Protein AF-A0AAW1MC61-F1 (afdb_monomer_lite)

Structure (mmCIF, N/CA/C/O backbone):
data_AF-A0AAW1MC61-F1
#
_entry.id   AF-A0AAW1MC61-F1
#
loop_
_atom_site.group_PDB
_atom_site.id
_atom_site.type_symbol
_atom_site.label_atom_id
_atom_site.label_alt_id
_atom_site.label_comp_id
_atom_site.label_asym_id
_atom_site.label_entity_id
_atom_site.label_seq_id
_atom_site.pdbx_PDB_ins_code
_atom_site.Cartn_x
_atom_site.Cartn_y
_atom_site.Cartn_z
_atom_site.occupancy
_atom_site.B_iso_or_equiv
_atom_site.auth_seq_id
_atom_site.auth_comp_id
_atom_site.auth_asym_id
_atom_site.auth_atom_id
_atom_site.pdbx_PDB_model_num
ATOM 1 N N . MET A 1 1 ? -1.246 9.240 12.916 1.00 82.75 1 MET A N 1
ATOM 2 C CA . MET A 1 1 ? -1.167 9.215 11.442 1.00 82.75 1 MET A CA 1
ATOM 3 C C . MET A 1 1 ? -1.703 7.873 10.980 1.00 82.75 1 MET A C 1
ATOM 5 O O . MET A 1 1 ? -1.474 6.904 11.699 1.00 82.75 1 MET A O 1
ATOM 9 N N . PRO A 1 2 ? -2.458 7.798 9.875 1.00 94.00 2 PRO A N 1
ATOM 10 C CA . PRO A 1 2 ? -2.982 6.528 9.386 1.00 94.00 2 PRO A CA 1
ATOM 11 C C . PRO A 1 2 ? -1.850 5.681 8.797 1.00 94.00 2 PRO A C 1
ATOM 13 O O . PRO A 1 2 ? -1.044 6.188 8.014 1.00 94.00 2 PRO A O 1
ATOM 16 N N . LEU A 1 3 ? -1.812 4.400 9.165 1.00 97.31 3 LEU A N 1
ATOM 17 C CA . LEU A 1 3 ? -0.902 3.413 8.588 1.00 97.31 3 LEU A CA 1
ATOM 18 C C . LEU A 1 3 ? -1.518 2.823 7.313 1.00 97.31 3 LEU A C 1
ATOM 20 O O . LEU A 1 3 ? -2.634 2.293 7.337 1.00 97.31 3 LEU A O 1
ATOM 24 N N . VAL A 1 4 ? -0.773 2.885 6.212 1.00 98.44 4 VAL A N 1
ATOM 25 C CA . VAL A 1 4 ? -1.119 2.281 4.922 1.00 98.44 4 VAL A CA 1
ATOM 26 C C . VAL A 1 4 ? -0.127 1.166 4.617 1.00 98.44 4 VAL A C 1
ATOM 28 O O . VAL A 1 4 ? 1.080 1.389 4.572 1.00 98.44 4 VAL A O 1
ATOM 31 N N . VAL A 1 5 ? -0.632 -0.036 4.354 1.00 98.62 5 VAL A N 1
ATOM 32 C CA . VAL A 1 5 ? 0.198 -1.202 4.029 1.00 98.62 5 VAL A CA 1
ATOM 33 C C . VAL A 1 5 ? 0.057 -1.525 2.544 1.00 98.62 5 VAL A C 1
ATOM 35 O O . VAL A 1 5 ? -1.027 -1.851 2.059 1.00 98.62 5 VAL A O 1
ATOM 38 N N . LEU A 1 6 ? 1.163 -1.461 1.807 1.00 98.62 6 LEU A N 1
ATOM 39 C CA . LEU A 1 6 ? 1.248 -1.795 0.388 1.00 98.62 6 LEU A CA 1
ATOM 40 C C . LEU A 1 6 ? 1.788 -3.215 0.229 1.00 98.62 6 LEU A C 1
ATOM 42 O O . LEU A 1 6 ? 2.980 -3.463 0.398 1.00 98.62 6 LEU A O 1
ATOM 46 N N . SER A 1 7 ? 0.915 -4.156 -0.124 1.00 98.62 7 SER A N 1
ATOM 47 C CA . SER A 1 7 ? 1.314 -5.529 -0.445 1.00 98.62 7 SER A CA 1
ATOM 48 C C . SER A 1 7 ? 1.544 -5.660 -1.951 1.00 98.62 7 SER A C 1
ATOM 50 O O . SER A 1 7 ? 0.598 -5.531 -2.725 1.00 98.62 7 SER A O 1
ATOM 52 N N . TYR A 1 8 ? 2.777 -5.916 -2.389 1.00 98.69 8 TYR A N 1
ATOM 53 C CA . TYR A 1 8 ? 3.129 -5.893 -3.814 1.00 98.69 8 TYR A CA 1
ATOM 54 C C . TYR A 1 8 ? 3.729 -7.211 -4.306 1.00 98.69 8 TYR A C 1
ATOM 56 O O . TYR A 1 8 ? 4.600 -7.814 -3.682 1.00 98.69 8 TYR A O 1
ATOM 64 N N . GLY A 1 9 ? 3.244 -7.649 -5.457 1.00 98.50 9 GLY A N 1
ATOM 65 C CA . GLY A 1 9 ? 3.649 -8.854 -6.154 1.00 98.50 9 GLY A CA 1
ATOM 66 C C . GLY A 1 9 ? 4.959 -8.728 -6.920 1.00 98.50 9 GLY A C 1
ATOM 67 O O . GLY A 1 9 ? 5.332 -7.621 -7.328 1.00 98.50 9 GLY A O 1
ATOM 68 N N . PRO A 1 10 ? 5.635 -9.851 -7.229 1.00 98.38 10 PRO A N 1
ATOM 69 C CA . PRO A 1 10 ? 6.648 -9.835 -8.268 1.00 98.38 10 PRO A CA 1
ATOM 70 C C . PRO A 1 10 ? 5.972 -9.511 -9.605 1.00 98.38 10 PRO A C 1
ATOM 72 O O . PRO A 1 10 ? 4.829 -9.905 -9.845 1.00 98.38 10 PRO A O 1
ATOM 75 N N . TYR A 1 11 ? 6.669 -8.809 -10.493 1.00 98.06 11 TYR A N 1
ATOM 76 C CA . TYR A 1 11 ? 6.163 -8.553 -11.840 1.00 98.06 11 TYR A CA 1
ATOM 77 C C . TYR A 1 11 ? 7.233 -8.782 -12.892 1.00 98.06 11 TY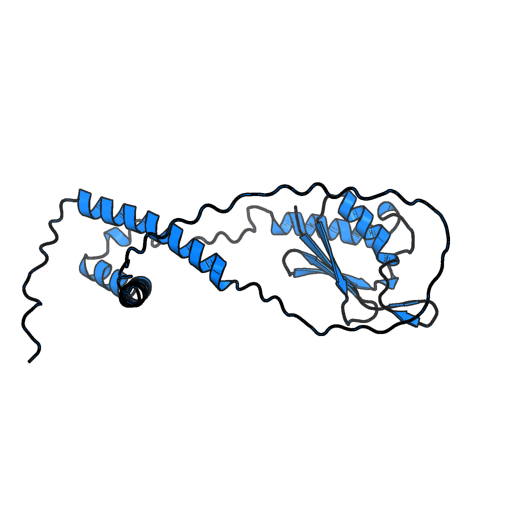R A C 1
ATOM 79 O O . TYR A 1 11 ? 8.438 -8.719 -12.622 1.00 98.06 11 TYR A O 1
ATOM 87 N N . GLU A 1 12 ? 6.775 -9.083 -14.102 1.00 96.31 12 GLU A N 1
ATOM 88 C CA . GLU A 1 12 ? 7.656 -9.288 -15.239 1.00 96.31 12 GLU A CA 1
ATOM 89 C C . GLU A 1 12 ? 8.116 -7.944 -15.809 1.00 96.31 12 GLU A C 1
ATOM 91 O O . GLU A 1 12 ? 7.313 -7.087 -16.182 1.00 96.31 12 GLU A O 1
ATOM 96 N N . ALA A 1 13 ? 9.431 -7.763 -15.894 1.00 93.81 13 ALA A N 1
ATOM 97 C CA . ALA A 1 13 ? 10.029 -6.648 -16.612 1.00 93.81 13 ALA A CA 1
ATOM 98 C C . ALA A 1 13 ? 11.315 -7.101 -17.299 1.00 93.81 13 ALA A C 1
ATOM 100 O O . ALA A 1 13 ? 12.234 -7.597 -16.640 1.00 93.81 13 ALA A O 1
ATOM 101 N N . HIS A 1 14 ? 11.383 -6.888 -18.616 1.00 93.56 14 HIS A N 1
ATOM 102 C CA . HIS A 1 14 ? 12.480 -7.350 -19.474 1.00 93.56 14 HIS A CA 1
ATOM 103 C C . HIS A 1 14 ? 12.694 -8.876 -19.399 1.00 93.56 14 HIS A C 1
ATOM 105 O O . HIS A 1 14 ? 13.821 -9.334 -19.242 1.00 93.56 14 HIS A O 1
ATOM 111 N N . GLY A 1 15 ? 11.608 -9.660 -19.436 1.00 95.56 15 GLY A N 1
ATOM 112 C CA . GLY A 1 15 ? 11.664 -11.130 -19.435 1.00 95.56 15 GLY A CA 1
ATOM 113 C C . GLY A 1 15 ? 12.061 -11.774 -18.101 1.00 95.56 15 GLY A C 1
ATOM 114 O O . GLY A 1 15 ? 12.299 -12.975 -18.047 1.00 95.56 15 GLY A O 1
ATOM 115 N N . ALA A 1 16 ? 12.156 -10.997 -17.016 1.00 96.81 16 ALA A N 1
ATOM 116 C CA . ALA A 1 16 ? 12.472 -11.507 -15.685 1.00 96.81 16 ALA A CA 1
ATOM 117 C C . ALA A 1 16 ? 11.393 -11.115 -14.671 1.00 96.81 16 ALA A C 1
ATOM 119 O O . ALA A 1 16 ? 11.108 -9.927 -14.484 1.00 96.81 16 ALA A O 1
ATOM 120 N N . VAL A 1 17 ? 10.855 -12.113 -13.968 1.00 98.06 17 VAL A N 1
ATOM 121 C CA . VAL A 1 17 ? 9.900 -11.948 -12.864 1.00 98.06 17 VAL A CA 1
ATOM 122 C C . VAL A 1 17 ? 10.673 -11.753 -11.562 1.00 98.06 17 VAL A C 1
ATOM 124 O O . VAL A 1 17 ? 11.353 -12.667 -11.097 1.00 98.06 17 VAL A O 1
ATOM 127 N N . LYS A 1 18 ? 10.620 -10.547 -10.985 1.00 98.19 18 LYS A N 1
ATOM 128 C CA . LYS A 1 18 ? 11.306 -10.210 -9.723 1.00 98.19 18 LYS A CA 1
ATOM 129 C C . LYS A 1 18 ? 10.471 -9.238 -8.890 1.00 98.19 18 LYS A C 1
ATOM 131 O O . LYS A 1 18 ? 9.686 -8.470 -9.443 1.00 98.19 18 LYS A O 1
ATOM 136 N N . TYR A 1 19 ? 10.692 -9.229 -7.577 1.00 98.25 19 TYR A N 1
ATOM 137 C CA . TYR A 1 19 ? 10.205 -8.160 -6.704 1.00 98.25 19 TYR A CA 1
ATOM 138 C C . TYR A 1 19 ? 10.955 -6.869 -7.015 1.00 98.25 19 TYR A C 1
ATOM 140 O O . TYR A 1 19 ? 12.186 -6.829 -7.003 1.00 98.25 19 TYR A O 1
ATOM 148 N N . ARG A 1 20 ? 10.201 -5.828 -7.352 1.00 97.50 20 ARG A N 1
ATOM 149 C CA . ARG A 1 20 ? 10.722 -4.539 -7.798 1.00 97.50 20 ARG A CA 1
ATOM 150 C C . ARG A 1 20 ? 9.850 -3.437 -7.211 1.00 97.50 20 ARG A C 1
ATOM 152 O O . ARG A 1 20 ? 8.637 -3.455 -7.379 1.00 97.50 20 ARG A O 1
ATOM 159 N N . THR A 1 21 ? 10.462 -2.477 -6.531 1.00 97.44 21 THR A N 1
ATOM 160 C CA . THR A 1 21 ? 9.767 -1.337 -5.903 1.00 97.44 21 THR A CA 1
ATOM 161 C C . THR A 1 21 ? 9.785 -0.087 -6.779 1.00 97.44 21 THR A C 1
ATOM 163 O O . THR A 1 21 ? 9.145 0.911 -6.465 1.00 97.44 21 THR A O 1
ATOM 166 N N . GLN A 1 22 ? 10.467 -0.151 -7.924 1.00 97.00 22 GLN A N 1
ATOM 167 C CA . GLN A 1 22 ? 10.669 0.958 -8.848 1.00 97.00 22 GLN A CA 1
ATOM 168 C C . GLN A 1 22 ? 9.378 1.686 -9.253 1.00 97.00 22 GLN A C 1
ATOM 170 O O . GLN A 1 22 ? 9.337 2.914 -9.267 1.00 97.00 22 GLN A O 1
ATOM 175 N N . ARG A 1 23 ? 8.324 0.931 -9.587 1.00 97.25 23 ARG A N 1
ATOM 176 C CA . ARG A 1 23 ? 7.019 1.488 -9.983 1.00 97.25 23 ARG A CA 1
ATOM 177 C C . ARG A 1 23 ? 6.231 2.069 -8.808 1.00 97.25 23 ARG A C 1
ATOM 179 O O . ARG A 1 23 ? 5.331 2.866 -9.023 1.00 97.25 23 ARG A O 1
ATOM 186 N N . LEU A 1 24 ? 6.577 1.704 -7.574 1.00 97.88 24 LEU A N 1
ATOM 187 C CA . LEU A 1 24 ? 5.912 2.214 -6.376 1.00 97.88 24 LEU A CA 1
ATOM 188 C C . LEU A 1 24 ? 6.455 3.583 -5.949 1.00 97.88 24 LEU A C 1
ATOM 190 O O . LEU A 1 24 ? 5.791 4.266 -5.183 1.00 97.88 24 LEU A O 1
ATOM 194 N N . HIS A 1 25 ? 7.625 4.020 -6.435 1.00 97.81 25 HIS A N 1
ATOM 195 C CA . HIS A 1 25 ? 8.245 5.272 -5.981 1.00 97.81 25 HIS A CA 1
ATOM 196 C C . HIS A 1 25 ? 7.359 6.510 -6.153 1.00 97.81 25 HIS A C 1
ATOM 198 O O . HIS A 1 25 ? 7.334 7.341 -5.247 1.00 97.81 25 HIS A O 1
ATOM 204 N N . GLY A 1 26 ? 6.635 6.624 -7.273 1.00 97.31 26 GLY A N 1
ATOM 205 C CA . GLY A 1 26 ? 5.696 7.727 -7.495 1.00 97.31 26 GLY A CA 1
ATOM 206 C C . GLY A 1 26 ? 4.619 7.754 -6.411 1.00 97.31 26 GLY A C 1
ATOM 207 O O . GLY A 1 26 ? 4.475 8.748 -5.703 1.00 97.31 26 GLY A O 1
ATOM 208 N N . LEU A 1 27 ? 3.955 6.614 -6.197 1.00 98.19 27 LEU A N 1
ATOM 209 C CA . LEU A 1 27 ? 2.941 6.448 -5.156 1.00 98.19 27 LEU A CA 1
ATOM 210 C C . LEU A 1 27 ? 3.488 6.730 -3.748 1.00 98.19 27 LEU A C 1
ATOM 212 O O . LEU A 1 27 ? 2.862 7.466 -2.993 1.00 98.19 27 LEU A O 1
ATOM 216 N N . LEU A 1 28 ? 4.662 6.192 -3.401 1.00 98.25 28 LEU A N 1
ATOM 217 C CA . LEU A 1 28 ? 5.284 6.395 -2.088 1.00 98.25 28 LEU A CA 1
ATOM 218 C C . LEU A 1 28 ? 5.539 7.875 -1.803 1.00 98.25 28 LEU A C 1
ATOM 220 O O . LEU A 1 28 ? 5.218 8.341 -0.716 1.00 98.25 28 LEU A O 1
ATOM 224 N N . ARG A 1 29 ? 6.049 8.629 -2.785 1.00 97.81 29 ARG A N 1
ATOM 225 C CA . ARG A 1 29 ? 6.233 10.082 -2.650 1.00 97.81 29 ARG A CA 1
ATOM 226 C C . ARG A 1 29 ? 4.913 10.797 -2.382 1.00 97.81 29 ARG A C 1
ATOM 228 O O . ARG A 1 29 ? 4.864 11.621 -1.475 1.00 97.81 29 ARG A O 1
ATOM 235 N N . GLY A 1 30 ? 3.858 10.453 -3.124 1.00 97.62 30 GLY A N 1
ATOM 236 C CA . GLY A 1 30 ? 2.525 11.030 -2.928 1.00 97.62 30 GLY A CA 1
ATOM 237 C C . GLY A 1 30 ? 1.965 10.753 -1.531 1.00 97.62 30 GLY A C 1
ATOM 238 O O . GLY A 1 30 ? 1.473 11.664 -0.869 1.00 97.62 30 GLY A O 1
ATOM 239 N N . LEU A 1 31 ? 2.119 9.523 -1.034 1.00 97.88 31 LEU A N 1
ATOM 240 C CA . LEU A 1 31 ? 1.687 9.149 0.316 1.00 97.88 31 LEU A CA 1
ATOM 241 C C . LEU A 1 31 ? 2.495 9.863 1.406 1.00 97.88 31 LEU A C 1
ATOM 243 O O . LEU A 1 31 ? 1.913 10.380 2.357 1.00 97.88 31 LEU A O 1
ATOM 247 N N . THR A 1 32 ? 3.818 9.959 1.251 1.00 97.44 32 THR A N 1
ATOM 248 C CA . THR A 1 32 ? 4.676 10.696 2.189 1.00 97.44 32 THR A CA 1
ATOM 249 C C . THR A 1 32 ? 4.355 12.192 2.200 1.00 97.44 32 THR A C 1
ATOM 251 O O . THR A 1 32 ? 4.307 12.796 3.268 1.00 97.44 32 THR A O 1
ATOM 254 N N . GLN A 1 33 ? 4.085 12.800 1.040 1.00 97.69 33 GLN A N 1
ATOM 255 C CA . GLN A 1 33 ? 3.696 14.213 0.944 1.00 97.69 33 GLN A CA 1
ATOM 256 C C . GLN A 1 33 ? 2.364 14.495 1.652 1.00 97.69 33 GLN A C 1
ATOM 258 O O . GLN A 1 33 ? 2.191 15.555 2.251 1.00 97.69 33 GLN A O 1
ATOM 263 N N . LYS A 1 34 ? 1.447 13.525 1.628 1.00 97.00 34 LYS A N 1
ATOM 264 C CA . LYS A 1 34 ? 0.178 13.544 2.366 1.00 97.00 34 LYS A CA 1
ATOM 265 C C . LYS A 1 34 ? 0.311 13.110 3.832 1.00 97.00 34 LYS A C 1
ATOM 267 O O . LYS A 1 34 ? -0.688 13.060 4.535 1.00 97.00 34 LYS A O 1
ATOM 272 N N . GLN A 1 35 ? 1.534 12.862 4.304 1.00 97.06 35 GLN A N 1
ATOM 273 C CA . GLN A 1 35 ? 1.856 12.511 5.689 1.00 97.06 35 GLN A CA 1
ATOM 274 C C . GLN A 1 35 ? 1.285 11.161 6.170 1.00 97.06 35 GLN A C 1
ATOM 276 O O . GLN A 1 35 ? 1.074 10.964 7.368 1.00 97.06 35 GLN A O 1
ATOM 281 N N . TYR A 1 36 ? 1.061 10.216 5.253 1.00 97.81 36 TYR A N 1
ATOM 282 C CA . TYR A 1 36 ? 0.739 8.836 5.615 1.00 97.81 36 TYR A CA 1
ATOM 283 C C . TYR A 1 36 ? 2.000 8.068 6.014 1.00 97.81 36 TYR A C 1
ATOM 285 O O . TYR A 1 36 ? 3.065 8.231 5.410 1.00 97.81 36 TYR A O 1
ATOM 293 N N . GLU A 1 37 ? 1.862 7.182 6.997 1.00 97.81 37 GLU A N 1
ATOM 294 C CA . GLU A 1 37 ? 2.890 6.196 7.317 1.00 97.81 37 GLU A CA 1
ATOM 295 C C . GLU A 1 37 ? 2.694 4.984 6.403 1.00 97.81 37 GLU A C 1
ATOM 297 O O . GLU A 1 37 ? 1.585 4.460 6.299 1.00 97.81 37 GLU A O 1
ATOM 302 N N . VAL A 1 38 ? 3.746 4.568 5.692 1.00 98.38 38 VAL A N 1
ATOM 303 C CA . VAL A 1 38 ? 3.638 3.532 4.658 1.00 98.38 38 VAL A CA 1
ATOM 304 C C . VAL A 1 38 ? 4.554 2.360 4.959 1.00 98.38 38 VAL A C 1
ATOM 306 O O . VAL A 1 38 ? 5.773 2.513 5.026 1.00 98.38 38 VAL A O 1
ATOM 309 N N . GLU A 1 39 ? 3.965 1.174 5.042 1.00 98.25 39 GLU A N 1
ATOM 310 C CA . GLU A 1 39 ? 4.676 -0.096 5.132 1.00 98.25 39 GLU A CA 1
ATOM 311 C C . GLU A 1 39 ? 4.577 -0.844 3.799 1.00 98.25 39 GLU A C 1
ATOM 313 O O . GLU A 1 39 ? 3.519 -0.893 3.172 1.00 98.25 39 GLU A O 1
ATOM 318 N N . ILE A 1 40 ? 5.679 -1.435 3.340 1.00 98.50 40 ILE A N 1
ATOM 319 C CA . ILE A 1 40 ? 5.735 -2.150 2.062 1.00 98.50 40 ILE A CA 1
ATOM 320 C C . ILE A 1 40 ? 6.049 -3.618 2.332 1.00 98.50 40 ILE A C 1
ATOM 322 O O . ILE A 1 40 ? 7.116 -3.944 2.849 1.00 98.50 40 ILE A O 1
ATOM 326 N N . ILE A 1 41 ? 5.153 -4.507 1.909 1.00 98.44 41 ILE A N 1
ATOM 327 C CA . ILE A 1 41 ? 5.251 -5.947 2.154 1.00 98.44 41 ILE A CA 1
ATOM 328 C C . ILE A 1 41 ? 5.268 -6.699 0.813 1.00 98.44 41 ILE A C 1
ATOM 330 O O . ILE A 1 41 ? 4.381 -6.495 -0.019 1.00 98.44 41 ILE A O 1
ATOM 334 N N . PRO A 1 42 ? 6.251 -7.576 0.549 1.00 98.50 42 PRO A N 1
ATOM 335 C CA . PRO A 1 42 ? 6.229 -8.422 -0.640 1.00 98.50 42 PRO A CA 1
ATOM 336 C C . PRO A 1 42 ? 5.106 -9.470 -0.547 1.00 98.50 42 PRO A C 1
ATOM 338 O O . PRO A 1 42 ? 4.902 -10.098 0.489 1.00 98.50 42 PRO A O 1
ATOM 341 N N . SER A 1 43 ? 4.392 -9.682 -1.649 1.00 98.19 43 SER A N 1
ATOM 342 C CA . SER A 1 43 ? 3.275 -10.620 -1.784 1.00 98.19 43 SER A CA 1
ATOM 343 C C . SER A 1 43 ? 3.567 -11.668 -2.854 1.00 98.19 43 SER A C 1
ATOM 345 O O . SER A 1 43 ? 4.161 -11.368 -3.881 1.00 98.19 43 SER A O 1
ATOM 347 N N . ILE A 1 44 ? 3.094 -12.898 -2.666 1.00 98.12 44 ILE A N 1
ATOM 348 C CA . ILE A 1 44 ? 3.297 -13.996 -3.628 1.00 98.12 44 ILE A CA 1
ATOM 349 C C . ILE A 1 44 ? 2.501 -13.830 -4.936 1.00 98.12 44 ILE A C 1
ATOM 351 O O . ILE A 1 44 ? 2.729 -14.559 -5.900 1.00 98.12 44 ILE A O 1
ATOM 355 N N . HIS A 1 45 ? 1.542 -12.903 -4.984 1.00 98.25 45 HIS A N 1
ATOM 356 C CA . HIS A 1 45 ? 0.624 -12.756 -6.112 1.00 98.25 45 HIS A CA 1
ATOM 357 C C . HIS A 1 45 ? 1.261 -11.995 -7.280 1.00 98.25 45 HIS A C 1
ATOM 359 O O . HIS A 1 45 ? 1.555 -10.812 -7.165 1.00 98.25 45 HIS A O 1
ATOM 365 N N . LEU A 1 46 ? 1.429 -12.653 -8.428 1.00 98.19 46 LEU A N 1
ATOM 366 C CA . LEU A 1 46 ? 2.056 -12.065 -9.615 1.00 98.19 46 LEU A CA 1
ATOM 367 C C . LEU A 1 46 ? 1.305 -10.820 -10.122 1.00 98.19 46 LEU A C 1
ATOM 369 O O . LEU A 1 46 ? 0.084 -10.839 -10.266 1.00 98.19 46 LEU A O 1
ATOM 373 N N . ASN A 1 47 ? 2.060 -9.768 -10.447 1.00 97.75 47 ASN A N 1
ATOM 374 C CA . ASN A 1 47 ? 1.585 -8.496 -11.000 1.00 97.75 47 ASN A CA 1
ATOM 375 C C . ASN A 1 47 ? 0.529 -7.774 -10.144 1.00 97.75 47 ASN A C 1
ATOM 377 O O . ASN A 1 47 ? -0.127 -6.865 -10.635 1.00 97.75 47 ASN A O 1
ATOM 381 N N . ARG A 1 48 ? 0.340 -8.145 -8.877 1.00 98.25 48 ARG A N 1
ATOM 382 C CA . ARG A 1 48 ? -0.731 -7.607 -8.032 1.00 98.25 48 ARG A CA 1
ATOM 383 C C . ARG A 1 48 ? -0.197 -6.559 -7.061 1.00 98.25 48 ARG A C 1
ATOM 385 O O . ARG A 1 48 ? 0.845 -6.766 -6.452 1.00 98.25 48 ARG A O 1
ATOM 392 N N . LEU A 1 49 ? -0.922 -5.461 -6.890 1.00 98.69 49 LEU A N 1
ATOM 393 C CA . LEU A 1 49 ? -0.724 -4.500 -5.809 1.00 98.69 49 LEU A CA 1
ATOM 394 C C . LEU A 1 49 ? -2.021 -4.407 -5.006 1.00 98.69 49 LEU A C 1
ATOM 396 O O . LEU A 1 49 ? -3.054 -4.021 -5.552 1.00 98.69 49 LEU A O 1
ATOM 400 N N . ASP A 1 50 ? -1.951 -4.749 -3.724 1.00 98.69 50 ASP A N 1
ATOM 401 C CA . ASP A 1 50 ? -3.030 -4.533 -2.765 1.00 98.69 50 ASP A CA 1
ATOM 402 C C . ASP A 1 50 ? -2.652 -3.378 -1.835 1.00 98.69 50 ASP A C 1
ATOM 404 O O . ASP A 1 50 ? -1.556 -3.342 -1.269 1.00 98.69 50 ASP A O 1
ATOM 408 N N . VAL A 1 51 ? -3.583 -2.450 -1.652 1.00 98.62 51 VAL A N 1
ATOM 409 C CA . VAL A 1 51 ? -3.472 -1.333 -0.714 1.00 98.62 51 VAL A CA 1
ATOM 410 C C . VAL A 1 51 ? -4.393 -1.628 0.456 1.00 98.62 51 VAL A C 1
ATOM 412 O O . VAL A 1 51 ? -5.600 -1.816 0.268 1.00 98.62 51 VAL A O 1
ATOM 415 N N . LYS A 1 52 ? -3.828 -1.681 1.660 1.00 98.38 52 LYS A N 1
ATOM 416 C CA . LYS A 1 52 ? -4.556 -1.977 2.891 1.00 98.38 52 LYS A CA 1
ATOM 417 C C . LYS A 1 52 ? -4.512 -0.807 3.86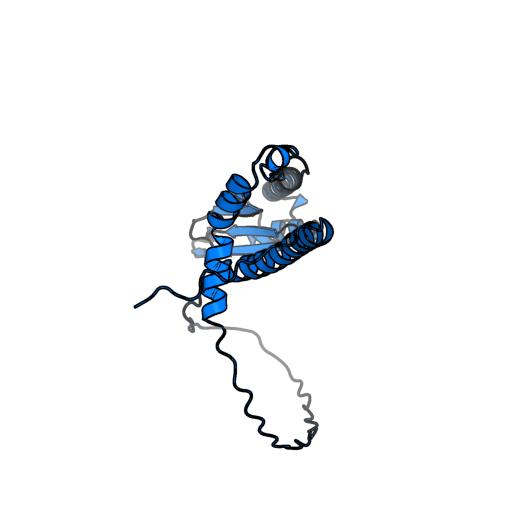1 1.00 98.38 52 LYS A C 1
ATOM 419 O O . LYS A 1 52 ? -3.493 -0.133 3.986 1.00 98.38 52 LYS A O 1
ATOM 424 N N . MET A 1 53 ? -5.608 -0.626 4.583 1.00 97.31 53 MET A N 1
ATOM 425 C CA . MET A 1 53 ? -5.729 0.305 5.700 1.00 97.31 53 MET A CA 1
ATOM 426 C C . MET A 1 53 ? -6.555 -0.378 6.790 1.00 97.31 53 MET A C 1
ATOM 428 O O . MET A 1 53 ? -7.599 -0.951 6.483 1.00 97.31 53 MET A O 1
ATOM 432 N N . LEU A 1 54 ? -6.075 -0.357 8.040 1.00 94.69 54 LEU A N 1
ATOM 433 C CA . LEU A 1 54 ? -6.702 -1.074 9.165 1.00 94.69 54 LEU A CA 1
ATOM 434 C C . LEU A 1 54 ? -7.021 -2.539 8.807 1.00 94.69 54 LEU A C 1
ATOM 436 O O . LEU A 1 54 ? -8.162 -2.977 8.923 1.00 94.69 54 LEU A O 1
ATOM 440 N N . GLU A 1 55 ? -6.028 -3.251 8.262 1.00 93.75 55 GLU A N 1
ATOM 441 C CA . GLU A 1 55 ? -6.109 -4.659 7.818 1.00 93.75 55 GLU A CA 1
ATOM 442 C C . GLU A 1 55 ? -7.074 -4.957 6.653 1.00 93.75 55 GLU A C 1
ATOM 444 O O . GLU A 1 55 ? -7.038 -6.048 6.081 1.00 93.75 55 GLU A O 1
ATOM 449 N N . ASN A 1 56 ? -7.868 -3.981 6.215 1.00 96.19 56 ASN A N 1
ATOM 450 C CA . ASN A 1 56 ? -8.819 -4.127 5.120 1.00 96.19 56 ASN A CA 1
ATOM 451 C C . ASN A 1 56 ? -8.197 -3.713 3.785 1.00 96.19 56 ASN A C 1
ATOM 453 O O . ASN A 1 56 ? -7.554 -2.669 3.687 1.00 96.19 56 ASN A O 1
ATOM 457 N N . ILE A 1 57 ? -8.417 -4.510 2.734 1.00 98.12 57 ILE A N 1
ATOM 458 C CA . ILE A 1 57 ? -8.010 -4.156 1.366 1.00 98.12 57 ILE A CA 1
ATOM 459 C C . ILE A 1 57 ? -8.985 -3.104 0.837 1.00 98.12 57 ILE A C 1
ATOM 461 O O . ILE A 1 57 ? -10.148 -3.405 0.579 1.00 98.12 57 ILE A O 1
ATOM 465 N N . ILE A 1 58 ? -8.499 -1.877 0.663 1.00 98.25 58 ILE A N 1
ATOM 466 C CA . ILE A 1 58 ? -9.298 -0.748 0.165 1.00 98.25 58 ILE A CA 1
ATOM 467 C C . ILE A 1 58 ? -9.177 -0.581 -1.349 1.00 98.25 58 ILE A C 1
ATOM 469 O O . ILE A 1 58 ? -10.092 -0.077 -1.995 1.00 98.25 58 ILE A O 1
ATOM 473 N N . PHE A 1 59 ? -8.060 -1.019 -1.930 1.00 98.50 59 PHE A N 1
ATOM 474 C CA . PHE A 1 59 ? -7.817 -0.924 -3.362 1.00 98.50 59 PHE A CA 1
ATOM 475 C C . PHE A 1 59 ? -6.933 -2.069 -3.845 1.00 98.50 59 PHE A C 1
ATOM 477 O O . PHE A 1 59 ? -6.017 -2.506 -3.146 1.00 98.50 59 PHE A O 1
ATOM 484 N N . GLN A 1 60 ? -7.189 -2.525 -5.067 1.00 98.56 60 GLN A N 1
ATOM 485 C CA . GLN A 1 60 ? -6.413 -3.563 -5.730 1.00 98.56 60 GLN A CA 1
ATOM 486 C C . GLN A 1 60 ? -6.208 -3.189 -7.198 1.00 98.56 60 GLN A C 1
ATOM 488 O O . GLN A 1 60 ? -7.158 -2.825 -7.893 1.00 98.56 60 GLN A O 1
ATOM 493 N N . CYS A 1 61 ? -4.979 -3.318 -7.697 1.00 98.44 61 CYS A N 1
ATOM 494 C CA . CYS A 1 61 ? -4.682 -3.122 -9.114 1.00 98.44 61 CYS A CA 1
ATOM 495 C C . CYS A 1 61 ? -3.530 -4.001 -9.616 1.00 98.44 61 CYS A C 1
ATOM 497 O O . CYS A 1 61 ? -2.838 -4.667 -8.845 1.00 98.44 61 CYS A O 1
ATOM 499 N N . ASP A 1 62 ? -3.335 -4.003 -10.938 1.00 98.25 62 ASP A N 1
ATOM 500 C CA . ASP A 1 62 ? -2.129 -4.556 -11.552 1.00 98.25 62 ASP A CA 1
ATOM 501 C C . ASP A 1 62 ? -0.971 -3.557 -11.395 1.00 98.25 62 ASP A C 1
ATOM 503 O O . ASP A 1 62 ? -1.070 -2.406 -11.831 1.00 98.25 62 ASP A O 1
ATOM 507 N N . ILE A 1 63 ? 0.140 -3.995 -10.799 1.00 98.19 63 ILE A N 1
ATOM 508 C CA . ILE A 1 63 ? 1.319 -3.153 -10.538 1.00 98.19 63 ILE A CA 1
ATOM 509 C C . ILE A 1 63 ? 1.963 -2.620 -11.828 1.00 98.19 63 ILE A C 1
ATOM 511 O O . ILE A 1 63 ? 2.644 -1.594 -11.812 1.00 98.19 63 ILE A O 1
ATOM 515 N N . ARG A 1 64 ? 1.746 -3.283 -12.970 1.00 97.25 64 ARG A N 1
ATOM 516 C CA . ARG A 1 64 ? 2.267 -2.853 -14.276 1.00 97.25 64 ARG A CA 1
ATOM 517 C C . ARG A 1 64 ? 1.554 -1.613 -14.811 1.00 97.25 64 ARG A C 1
ATOM 519 O O . ARG A 1 64 ? 2.124 -0.932 -15.663 1.00 97.25 64 ARG A O 1
ATOM 526 N N . ASN A 1 65 ? 0.362 -1.304 -14.296 1.00 98.06 65 ASN A N 1
ATOM 527 C CA . ASN A 1 65 ? -0.394 -0.113 -14.680 1.00 98.06 65 ASN A CA 1
ATOM 528 C C . ASN A 1 65 ? 0.186 1.175 -14.080 1.00 98.06 65 ASN A C 1
ATOM 530 O O . ASN A 1 65 ? -0.108 2.249 -14.591 1.00 98.06 65 ASN A O 1
ATOM 534 N N . LEU A 1 66 ? 1.006 1.080 -13.028 1.00 98.12 66 LEU A N 1
ATOM 535 C CA . LEU A 1 66 ? 1.716 2.228 -12.458 1.00 98.12 66 LEU A CA 1
ATOM 536 C C . LEU A 1 66 ? 2.830 2.678 -13.393 1.00 98.12 66 LEU A C 1
ATOM 538 O O . LEU A 1 66 ? 3.638 1.851 -13.828 1.00 98.12 66 LEU A O 1
ATOM 542 N N . LEU A 1 67 ? 2.918 3.971 -13.676 1.00 97.62 67 LEU A N 1
ATOM 543 C CA . LEU A 1 67 ? 3.933 4.506 -14.576 1.00 97.62 67 LEU A CA 1
ATOM 544 C C . LEU A 1 67 ? 5.301 4.566 -13.880 1.00 97.62 67 LEU A C 1
ATOM 546 O O . LEU A 1 67 ? 5.433 4.901 -12.706 1.00 97.62 67 LEU A O 1
ATOM 550 N N . PHE A 1 68 ? 6.355 4.190 -14.606 1.00 95.81 68 PHE A N 1
ATOM 551 C CA . PHE A 1 68 ? 7.708 4.144 -14.055 1.00 95.81 68 PHE A CA 1
ATOM 552 C C . PHE A 1 68 ? 8.356 5.532 -14.073 1.00 95.81 68 PHE A C 1
ATOM 554 O O . PHE A 1 68 ? 8.407 6.165 -15.123 1.00 95.81 68 PHE A O 1
ATOM 561 N N . ASN A 1 69 ? 8.920 5.951 -12.933 1.00 93.81 69 ASN A N 1
ATOM 562 C CA . ASN A 1 69 ? 9.649 7.216 -12.778 1.00 93.81 69 ASN A CA 1
ATOM 563 C C . ASN A 1 69 ? 8.826 8.468 -13.142 1.00 93.81 69 ASN A C 1
ATOM 565 O O . ASN A 1 69 ? 9.359 9.435 -13.680 1.00 93.81 69 ASN A O 1
ATOM 569 N N . ILE A 1 70 ? 7.524 8.427 -12.862 1.00 96.81 70 ILE A N 1
ATOM 570 C CA . ILE A 1 70 ? 6.609 9.558 -13.010 1.00 96.81 70 ILE A CA 1
ATOM 571 C C . ILE A 1 70 ? 6.114 9.955 -11.616 1.00 96.81 70 ILE A C 1
ATOM 573 O O . ILE A 1 70 ? 5.938 9.098 -10.744 1.00 96.81 70 ILE A O 1
ATOM 577 N N . ASP A 1 71 ? 5.933 11.254 -11.393 1.00 96.44 71 ASP A N 1
ATOM 578 C CA . ASP A 1 71 ? 5.363 11.766 -10.149 1.00 96.44 71 ASP A CA 1
ATOM 579 C C . ASP A 1 71 ? 3.877 11.397 -10.030 1.00 96.44 71 ASP A C 1
ATOM 581 O O . ASP A 1 71 ? 3.164 11.257 -11.026 1.00 96.44 71 ASP A O 1
ATOM 585 N N . TYR A 1 72 ? 3.389 11.248 -8.797 1.00 97.19 72 TYR A N 1
ATOM 586 C CA . TYR A 1 72 ? 2.041 10.728 -8.540 1.00 97.19 72 TYR A CA 1
ATOM 587 C C . TYR A 1 72 ? 0.916 11.578 -9.160 1.00 97.19 72 TYR A C 1
ATOM 589 O O . TYR A 1 72 ? -0.138 11.035 -9.471 1.00 97.19 72 TYR A O 1
ATOM 597 N N . GLU A 1 73 ? 1.139 12.881 -9.358 1.00 97.50 73 GLU A N 1
ATOM 598 C CA . GLU A 1 73 ? 0.173 13.821 -9.951 1.00 97.50 73 GLU A CA 1
ATOM 599 C C . GLU A 1 73 ? -0.038 13.586 -11.452 1.00 97.50 73 GLU A C 1
ATOM 601 O O . GLU A 1 73 ? -1.079 13.937 -11.998 1.00 97.50 73 GLU A O 1
ATOM 606 N N . SER A 1 74 ? 0.947 12.988 -12.126 1.00 98.00 74 SER A N 1
ATOM 607 C CA . SER A 1 74 ? 0.884 12.678 -13.559 1.00 98.00 74 SER A CA 1
ATOM 608 C C . SER A 1 74 ? 0.472 11.227 -13.839 1.00 98.00 74 SER A C 1
ATOM 610 O O . SER A 1 74 ? 0.185 10.885 -14.985 1.00 98.00 74 SER A O 1
ATOM 612 N N . ASP A 1 75 ? 0.437 10.364 -12.817 1.00 98.12 75 ASP A N 1
ATOM 613 C CA . ASP A 1 75 ? -0.002 8.973 -12.946 1.00 98.12 75 ASP A CA 1
ATOM 614 C C . ASP A 1 75 ? -1.477 8.817 -12.507 1.00 98.12 75 ASP A C 1
ATOM 616 O O . ASP A 1 75 ? -1.787 8.881 -11.311 1.00 98.12 75 ASP A O 1
ATOM 620 N N . PRO A 1 76 ? -2.409 8.527 -13.437 1.00 98.12 76 PRO A N 1
ATOM 621 C CA . PRO A 1 76 ? -3.833 8.401 -13.124 1.00 98.12 76 PRO A CA 1
ATOM 622 C C . PRO A 1 76 ? -4.158 7.203 -12.218 1.00 98.12 76 PRO A C 1
ATOM 624 O O . PRO A 1 76 ? -5.214 7.167 -11.584 1.00 98.12 76 PRO A O 1
ATOM 627 N N . VAL A 1 77 ? -3.300 6.180 -12.156 1.00 98.25 77 VAL A N 1
ATOM 628 C CA . VAL A 1 77 ? -3.465 5.063 -11.217 1.00 98.25 77 VAL A CA 1
ATOM 629 C C . VAL A 1 77 ? -3.069 5.511 -9.815 1.00 98.25 77 VAL A C 1
ATOM 631 O O . VAL A 1 77 ? -3.830 5.268 -8.880 1.00 98.25 77 VAL A O 1
ATOM 634 N N . CYS A 1 78 ? -1.943 6.215 -9.671 1.00 98.25 78 CYS A N 1
ATOM 635 C CA . CYS A 1 78 ? -1.512 6.766 -8.383 1.00 98.25 78 CYS A CA 1
ATOM 636 C C . CYS A 1 78 ? -2.551 7.735 -7.803 1.00 98.25 78 CYS A C 1
ATOM 638 O O . CYS A 1 78 ? -2.921 7.600 -6.637 1.00 98.25 78 CYS A O 1
ATOM 640 N N . MET A 1 79 ? -3.080 8.653 -8.619 1.00 98.25 79 MET A N 1
ATOM 641 C CA . MET A 1 79 ? -4.126 9.587 -8.185 1.00 98.25 79 MET A CA 1
ATOM 642 C C . MET A 1 79 ? -5.371 8.865 -7.662 1.00 98.25 79 MET A C 1
ATOM 644 O O . MET A 1 79 ? -5.907 9.232 -6.618 1.00 98.25 79 MET A O 1
ATOM 648 N N . ARG A 1 80 ? -5.819 7.809 -8.356 1.00 98.56 80 ARG A N 1
ATOM 649 C CA . ARG A 1 80 ? -6.966 7.005 -7.911 1.00 98.56 80 ARG A CA 1
ATOM 650 C C . ARG A 1 80 ? -6.700 6.306 -6.585 1.00 98.56 80 ARG A C 1
ATOM 652 O O . ARG A 1 80 ? -7.590 6.277 -5.745 1.00 98.56 80 ARG A O 1
ATOM 659 N N . ILE A 1 81 ? -5.496 5.768 -6.390 1.00 98.44 81 ILE A N 1
ATOM 660 C CA . ILE A 1 81 ? -5.120 5.127 -5.125 1.00 98.44 81 ILE A CA 1
ATOM 661 C C . ILE A 1 81 ? -5.203 6.133 -3.973 1.00 98.44 81 ILE A C 1
ATOM 663 O O . ILE A 1 81 ? -5.808 5.827 -2.951 1.00 98.44 81 ILE A O 1
ATOM 667 N N . ILE A 1 82 ? -4.649 7.335 -4.150 1.00 98.25 82 ILE A N 1
ATOM 668 C CA . ILE A 1 82 ? -4.677 8.383 -3.120 1.00 98.25 82 ILE A CA 1
ATOM 669 C C . ILE A 1 82 ? -6.115 8.817 -2.822 1.00 98.25 82 ILE A C 1
ATOM 671 O O . ILE A 1 82 ? -6.489 8.886 -1.657 1.00 98.25 82 ILE A O 1
ATOM 675 N N . ALA A 1 83 ? -6.944 9.019 -3.848 1.00 98.31 83 ALA A N 1
ATOM 676 C CA . ALA A 1 83 ? -8.350 9.373 -3.656 1.00 98.31 83 ALA A CA 1
ATOM 677 C C . ALA A 1 83 ? -9.122 8.301 -2.861 1.00 98.31 83 ALA A C 1
ATOM 679 O O . ALA A 1 83 ? -9.914 8.630 -1.982 1.00 98.31 83 ALA A O 1
ATOM 680 N N . VAL A 1 84 ? -8.865 7.014 -3.128 1.00 98.31 84 VAL A N 1
ATOM 681 C CA . VAL A 1 84 ? -9.483 5.902 -2.384 1.00 98.31 84 VAL A CA 1
ATOM 682 C C . VAL A 1 84 ? -8.979 5.833 -0.942 1.00 98.31 84 VAL A C 1
ATOM 684 O O . VAL A 1 84 ? -9.754 5.511 -0.047 1.00 98.31 84 VAL A O 1
ATOM 687 N N . ILE A 1 85 ? -7.706 6.150 -0.695 1.00 98.06 85 ILE A N 1
ATOM 688 C CA . ILE A 1 85 ? -7.135 6.242 0.656 1.00 98.06 85 ILE A CA 1
ATOM 689 C C . ILE A 1 85 ? -7.799 7.371 1.448 1.00 98.06 85 ILE A C 1
ATOM 691 O O . ILE A 1 85 ? -8.235 7.129 2.569 1.00 98.06 85 ILE A O 1
ATOM 695 N N . GLU A 1 86 ? -7.931 8.563 0.863 1.00 97.31 86 GLU A N 1
ATOM 696 C CA . GLU A 1 86 ? -8.595 9.712 1.497 1.00 97.31 86 GLU A CA 1
ATOM 697 C C . GLU A 1 86 ? -10.075 9.407 1.792 1.00 97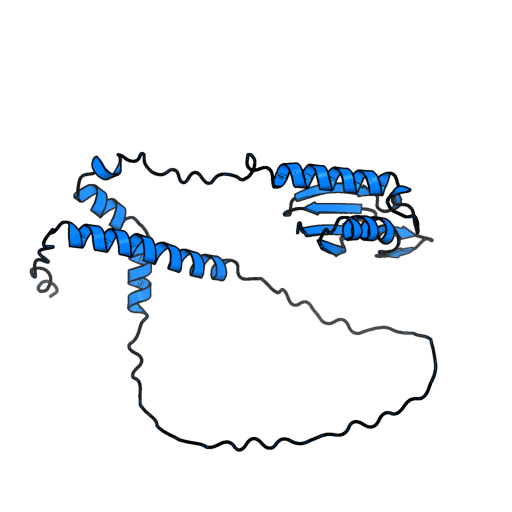.31 86 GLU A C 1
ATOM 699 O O . GLU A 1 86 ? -10.582 9.693 2.878 1.00 97.31 86 GLU A O 1
ATOM 704 N N . GLU A 1 87 ? -10.774 8.756 0.855 1.00 96.88 87 GLU A N 1
ATOM 705 C CA . GLU A 1 87 ? -12.153 8.315 1.065 1.00 96.88 87 GLU A CA 1
ATOM 706 C C . GLU A 1 87 ? -12.260 7.245 2.165 1.00 96.88 87 GLU A C 1
ATOM 708 O O . GLU A 1 87 ? -13.167 7.296 3.001 1.00 96.88 87 GLU A O 1
ATOM 713 N N . ALA A 1 88 ? -11.346 6.273 2.186 1.00 96.44 88 ALA A N 1
ATOM 714 C CA . ALA A 1 88 ? -11.309 5.227 3.200 1.00 96.44 88 ALA A CA 1
ATOM 715 C C . ALA A 1 88 ? -11.010 5.799 4.589 1.00 96.44 88 ALA A C 1
ATOM 717 O O . ALA A 1 88 ? -11.692 5.441 5.547 1.00 96.44 88 ALA A O 1
ATOM 718 N N . GLU A 1 89 ? -10.063 6.728 4.698 1.00 95.25 89 GLU A N 1
ATOM 719 C CA . GLU A 1 89 ? -9.765 7.449 5.934 1.00 95.25 89 GLU A CA 1
ATOM 720 C C . GLU A 1 89 ? -11.016 8.177 6.447 1.00 95.25 89 GLU A C 1
ATOM 722 O O . GLU A 1 89 ? -11.447 7.956 7.580 1.00 95.25 89 GLU A O 1
ATOM 727 N N . ALA A 1 90 ? -11.686 8.950 5.587 1.00 94.56 90 ALA A N 1
ATOM 728 C CA . ALA A 1 90 ? -12.924 9.635 5.954 1.00 94.56 90 ALA A CA 1
ATOM 729 C C . ALA A 1 90 ? -14.024 8.662 6.415 1.00 94.56 90 ALA A C 1
ATOM 731 O O . ALA A 1 90 ? -14.816 8.989 7.300 1.00 94.56 90 ALA A O 1
ATOM 732 N N . ARG A 1 91 ? -14.090 7.455 5.841 1.00 92.25 91 ARG A N 1
ATOM 733 C CA . ARG A 1 91 ? -15.047 6.418 6.253 1.00 92.25 91 ARG A CA 1
ATOM 734 C C . ARG A 1 91 ? -14.666 5.762 7.578 1.00 92.25 91 ARG A C 1
ATOM 736 O O . ARG A 1 91 ? -15.559 5.554 8.396 1.00 92.25 91 ARG A O 1
ATOM 743 N N . PHE A 1 92 ? -13.400 5.421 7.795 1.00 89.25 92 PHE A N 1
ATOM 744 C CA . PHE A 1 92 ? -12.960 4.705 8.995 1.00 89.25 92 PHE A CA 1
ATOM 745 C C . PHE A 1 92 ? -12.909 5.597 10.235 1.00 89.25 92 PHE A C 1
ATOM 747 O O . PHE A 1 92 ? -13.241 5.134 11.324 1.00 89.25 92 PHE A O 1
ATOM 754 N N . PHE A 1 93 ? -12.550 6.870 10.075 1.00 86.50 93 PHE A N 1
ATOM 755 C CA . PHE A 1 93 ? -12.383 7.804 11.191 1.00 86.50 93 PHE A CA 1
ATOM 756 C C . PHE A 1 93 ? -13.580 8.735 11.409 1.00 86.50 93 PHE A C 1
ATOM 758 O O . PHE A 1 93 ? -13.539 9.585 12.294 1.00 86.50 93 PHE A O 1
ATOM 765 N N . ALA A 1 94 ? -14.672 8.590 10.651 1.00 88.06 94 ALA A N 1
ATOM 766 C CA . ALA A 1 94 ? -15.895 9.319 10.966 1.00 88.06 94 ALA A CA 1
ATOM 767 C C . ALA A 1 94 ? -16.448 8.871 12.332 1.00 88.06 94 ALA A C 1
ATOM 769 O O . ALA A 1 94 ? -16.707 7.685 12.533 1.00 88.06 94 ALA A O 1
ATOM 770 N N . ASP A 1 95 ? -16.745 9.820 13.229 1.00 77.56 95 ASP A N 1
ATOM 771 C CA . ASP A 1 95 ? -17.285 9.574 14.586 1.00 77.56 95 ASP A CA 1
ATOM 772 C C . ASP A 1 95 ? -18.541 8.686 14.624 1.00 77.56 95 ASP A C 1
ATOM 774 O O . ASP A 1 95 ? -18.875 8.078 15.644 1.00 77.56 95 ASP A O 1
ATOM 778 N N . ARG A 1 96 ? -19.271 8.640 13.506 1.00 73.56 96 ARG A N 1
ATOM 779 C CA . ARG A 1 96 ? -20.469 7.813 13.311 1.00 73.56 96 ARG A CA 1
ATOM 780 C C . ARG A 1 96 ? -20.174 6.345 12.983 1.00 73.56 96 ARG A C 1
ATOM 782 O O . ARG A 1 96 ? -21.063 5.520 13.151 1.00 73.56 96 ARG A O 1
ATOM 789 N N . ASN A 1 97 ? -18.971 6.037 12.503 1.00 72.56 97 ASN A N 1
ATOM 790 C CA . ASN A 1 97 ? -18.565 4.705 12.048 1.00 72.56 97 ASN A CA 1
ATOM 791 C C . ASN A 1 97 ? -17.655 3.983 13.034 1.00 72.56 97 ASN A C 1
ATOM 793 O O . ASN A 1 97 ? -17.470 2.777 12.892 1.00 72.56 97 ASN A O 1
ATOM 797 N N . VAL A 1 98 ? -17.127 4.678 14.045 1.00 69.50 98 VAL A N 1
ATOM 798 C CA . VAL A 1 98 ? -16.548 4.002 15.203 1.00 69.50 98 VAL A CA 1
ATOM 799 C C . VAL A 1 98 ? -17.674 3.170 15.806 1.00 69.50 98 VAL A C 1
ATOM 801 O O . VAL A 1 98 ? -18.685 3.759 16.211 1.00 69.50 98 VAL A O 1
ATOM 804 N N . PRO A 1 99 ? -17.559 1.828 15.854 1.00 63.72 99 PRO A N 1
ATOM 805 C CA . PRO A 1 99 ? -18.505 1.013 16.581 1.00 63.72 99 PRO A CA 1
ATOM 806 C C . PRO A 1 99 ? -18.471 1.534 18.006 1.00 63.72 99 PRO A C 1
ATOM 808 O O . PRO A 1 99 ? -17.533 1.278 18.764 1.00 63.72 99 PRO A O 1
ATOM 811 N N . ARG A 1 100 ? -19.473 2.334 18.372 1.00 66.50 100 ARG A N 1
ATOM 812 C CA . ARG A 1 100 ? -19.701 2.627 19.769 1.00 66.50 100 ARG A CA 1
ATOM 813 C C . ARG A 1 100 ? -20.062 1.270 20.315 1.00 66.50 100 ARG A C 1
ATOM 815 O O . ARG A 1 100 ? -21.170 0.783 20.091 1.00 66.50 100 ARG A O 1
ATOM 822 N N . PHE A 1 101 ? -19.105 0.645 20.992 1.00 60.09 101 PHE A N 1
ATOM 823 C CA . PHE A 1 101 ? -19.407 -0.335 22.009 1.00 60.09 101 PHE A CA 1
ATOM 824 C C . PHE A 1 101 ? -20.230 0.422 23.044 1.00 60.09 101 PHE A C 1
ATOM 826 O O . PHE A 1 101 ? -19.746 0.851 24.088 1.00 60.09 101 PHE A O 1
ATOM 833 N N . ILE A 1 102 ? -21.506 0.621 22.719 1.00 62.78 102 ILE A N 1
ATOM 834 C CA . ILE A 1 102 ? -22.551 0.763 23.694 1.00 62.78 102 ILE A CA 1
ATOM 835 C C . ILE A 1 102 ? -22.436 -0.576 24.393 1.00 62.78 102 ILE A C 1
ATOM 837 O O . ILE A 1 102 ? -22.960 -1.588 23.919 1.00 62.78 102 ILE A O 1
ATOM 841 N N . ARG A 1 103 ? -21.656 -0.609 25.487 1.00 61.41 103 ARG A N 1
ATOM 842 C CA . ARG A 1 103 ? -21.861 -1.624 26.510 1.00 61.41 103 ARG A CA 1
ATOM 843 C C . ARG A 1 103 ? -23.372 -1.660 26.616 1.00 61.41 103 ARG A C 1
ATOM 845 O O . ARG A 1 103 ? -23.972 -0.598 26.802 1.00 61.41 103 ARG A O 1
ATOM 852 N N . LYS A 1 104 ? -23.994 -2.819 26.394 1.00 60.47 104 LYS A N 1
ATOM 853 C CA . LYS A 1 104 ? -25.364 -3.027 26.850 1.00 60.47 104 LYS A CA 1
ATOM 854 C C . LYS A 1 104 ? -25.285 -2.887 28.368 1.00 60.47 104 LYS A C 1
ATOM 856 O O . LYS A 1 104 ? -25.204 -3.871 29.087 1.00 60.47 104 LYS A O 1
ATOM 861 N N . GLY A 1 105 ? -25.150 -1.649 28.835 1.00 59.44 105 GLY A N 1
ATOM 862 C CA . GLY A 1 105 ? -25.382 -1.274 30.194 1.00 59.44 105 GLY A CA 1
ATOM 863 C C . GLY A 1 105 ? -26.805 -1.708 30.395 1.00 59.44 105 GLY A C 1
ATOM 864 O O . GLY A 1 105 ? -27.692 -1.367 29.603 1.00 59.44 105 GLY A O 1
ATOM 865 N N . TYR A 1 106 ? -26.992 -2.549 31.397 1.00 63.28 106 TYR A N 1
ATOM 866 C CA . TYR A 1 106 ? -28.311 -2.746 31.938 1.00 63.28 106 TYR A CA 1
ATOM 867 C C . TYR A 1 106 ? -28.950 -1.360 32.109 1.00 63.28 106 TYR A C 1
ATOM 869 O O . TYR A 1 106 ? -28.233 -0.410 32.453 1.00 63.28 106 TYR A O 1
ATOM 877 N N . PRO A 1 107 ? -30.248 -1.202 31.795 1.00 73.31 107 PRO A N 1
ATOM 878 C CA . PRO A 1 107 ? -30.916 0.078 31.983 1.00 73.31 107 PRO A CA 1
ATOM 879 C C . PRO A 1 107 ? -30.591 0.604 33.391 1.00 73.31 107 PRO A C 1
ATOM 881 O O . PRO A 1 107 ? -30.460 -0.209 34.307 1.00 73.31 107 PRO A O 1
ATOM 884 N N . PRO A 1 108 ? -30.416 1.924 33.579 1.00 67.19 108 PRO A N 1
ATOM 885 C CA . PRO A 1 108 ? -29.888 2.501 34.822 1.00 67.19 108 PRO A CA 1
ATOM 886 C C . PRO A 1 108 ? -30.671 2.103 36.088 1.00 67.19 108 PRO A C 1
ATOM 888 O O . PRO A 1 108 ? -30.151 2.212 37.195 1.00 67.19 108 PRO A O 1
ATOM 891 N N . ASP A 1 109 ? -31.890 1.583 35.932 1.00 74.81 109 ASP A N 1
ATOM 892 C CA . ASP A 1 109 ? -32.741 1.111 37.025 1.00 74.81 109 ASP A CA 1
ATOM 893 C C . ASP A 1 109 ? -32.715 -0.412 37.253 1.00 74.81 109 ASP A C 1
ATOM 895 O O . ASP A 1 109 ? -33.312 -0.896 38.211 1.00 74.81 109 ASP A O 1
ATOM 899 N N . TYR A 1 110 ? -31.990 -1.189 36.444 1.00 71.19 110 TYR A N 1
ATOM 900 C CA . TYR A 1 110 ? -31.935 -2.650 36.579 1.00 71.19 110 TYR A CA 1
ATOM 901 C C . TYR A 1 110 ? -31.315 -3.081 37.914 1.00 71.19 110 TYR A C 1
ATOM 903 O O . TYR A 1 110 ? -31.864 -3.935 38.605 1.00 71.19 110 TYR A O 1
ATOM 911 N N . LEU A 1 111 ? -30.222 -2.428 38.331 1.00 66.94 111 LEU A N 1
ATOM 912 C CA . LEU A 1 111 ? -29.570 -2.696 39.619 1.00 66.94 111 LEU A CA 1
ATOM 913 C C . LEU A 1 111 ? -30.445 -2.308 40.816 1.00 66.94 111 LEU A C 1
ATOM 915 O O . LEU A 1 111 ? -30.333 -2.929 41.866 1.00 66.94 111 LEU A O 1
ATOM 919 N N . LYS A 1 112 ? -31.353 -1.336 40.653 1.00 74.56 112 LYS A N 1
ATOM 920 C CA . LYS A 1 112 ? -32.309 -0.951 41.703 1.00 74.56 112 LYS A CA 1
ATOM 921 C C . LYS A 1 112 ? -33.468 -1.939 41.830 1.00 74.56 112 LYS A C 1
ATOM 923 O O . LYS A 1 112 ? -34.092 -2.003 42.883 1.00 74.56 112 LYS A O 1
ATOM 928 N N . SER A 1 113 ? -33.774 -2.676 40.760 1.00 74.88 113 SER A N 1
ATOM 929 C CA . SER A 1 113 ? -34.840 -3.685 40.745 1.00 74.88 113 SER A CA 1
ATOM 930 C C . SER A 1 113 ? -34.393 -5.075 41.202 1.00 74.88 113 SER A C 1
ATOM 932 O O . SER A 1 113 ? -35.240 -5.912 41.496 1.00 74.88 113 SER A O 1
ATOM 934 N N . LEU A 1 114 ? -33.084 -5.321 41.267 1.00 76.62 114 LEU A N 1
ATOM 935 C CA . LEU A 1 114 ? -32.526 -6.594 41.708 1.00 76.62 114 LEU A CA 1
ATOM 936 C C . LEU A 1 114 ? -32.536 -6.676 43.234 1.00 76.62 114 LEU A C 1
ATOM 938 O O . LEU A 1 114 ? -32.075 -5.776 43.938 1.00 76.62 114 LEU A O 1
ATOM 942 N N . SER A 1 115 ? -33.026 -7.792 43.756 1.00 83.56 115 SER A N 1
ATOM 943 C CA . SER A 1 115 ? -32.889 -8.110 45.171 1.00 83.56 115 SER A CA 1
ATOM 944 C C . SER A 1 115 ? -31.419 -8.367 45.523 1.00 83.56 115 SER A C 1
ATOM 946 O O . SER A 1 115 ? -30.635 -8.838 44.696 1.00 83.56 115 SER A O 1
ATOM 948 N N . ALA A 1 116 ? -31.037 -8.135 46.783 1.00 80.88 116 ALA A N 1
ATOM 949 C CA . ALA A 1 116 ? -29.669 -8.377 47.256 1.00 80.88 116 ALA A CA 1
ATOM 950 C C . ALA A 1 116 ? -29.158 -9.803 46.947 1.00 80.88 116 ALA A C 1
ATOM 952 O O . ALA A 1 116 ? -27.968 -9.996 46.704 1.00 80.88 116 ALA A O 1
ATOM 953 N N . LYS A 1 117 ? -30.059 -10.798 46.893 1.00 80.44 117 LYS A N 1
ATOM 954 C CA . LYS A 1 117 ? -29.723 -12.182 46.524 1.00 80.44 117 LYS A CA 1
ATOM 955 C C . LYS A 1 117 ? -29.332 -12.323 45.053 1.00 80.44 117 LYS A C 1
ATOM 957 O O . LYS A 1 117 ? -28.364 -13.012 44.756 1.00 80.44 117 LYS A O 1
ATOM 962 N N . GLU A 1 118 ? -30.039 -11.656 44.147 1.00 82.19 118 GLU A N 1
ATOM 963 C CA . GLU A 1 118 ? -29.751 -11.716 42.708 1.00 82.19 118 GLU A CA 1
ATOM 964 C C . GLU A 1 118 ? -28.473 -10.947 42.356 1.00 82.19 118 GLU A C 1
ATOM 966 O O . GLU A 1 118 ? -27.721 -11.369 41.478 1.00 82.19 118 GLU A O 1
ATOM 971 N N . ILE A 1 119 ? -28.183 -9.861 43.084 1.00 78.75 119 ILE A N 1
ATOM 972 C CA . ILE A 1 119 ? -26.902 -9.149 42.984 1.00 78.75 119 ILE A CA 1
ATOM 973 C C . ILE A 1 119 ? -25.762 -10.085 43.398 1.00 78.75 119 ILE A C 1
ATOM 975 O O . ILE A 1 119 ? -24.791 -10.231 42.656 1.00 78.75 119 ILE A O 1
ATOM 979 N N . LEU A 1 120 ? -25.896 -10.769 44.539 1.00 78.19 120 LEU A N 1
ATOM 980 C CA . LEU A 1 120 ? -24.889 -11.713 45.024 1.00 78.19 120 LEU A CA 1
ATOM 981 C C . LEU A 1 120 ? -24.681 -12.881 44.045 1.00 78.19 120 LEU A C 1
ATOM 983 O O . LEU A 1 120 ? -23.545 -13.266 43.784 1.00 78.19 120 LEU A O 1
ATOM 987 N N . GLU A 1 121 ? -25.754 -13.404 43.452 1.00 81.25 121 GLU A N 1
ATOM 988 C CA . GLU A 1 121 ? -25.680 -14.480 42.460 1.00 81.25 121 GLU A CA 1
ATOM 989 C C . GLU A 1 121 ? -24.999 -14.020 41.159 1.00 81.25 121 GLU A C 1
ATOM 991 O O . GLU A 1 121 ? -24.191 -14.752 40.586 1.00 81.25 121 GLU A O 1
ATOM 996 N N . HIS A 1 122 ? -25.253 -12.788 40.706 1.00 77.12 122 HIS A N 1
ATOM 997 C CA . HIS A 1 122 ? -24.551 -12.197 39.562 1.00 77.12 122 HIS A CA 1
ATOM 998 C C . HIS A 1 122 ? -23.060 -11.989 39.837 1.00 77.12 122 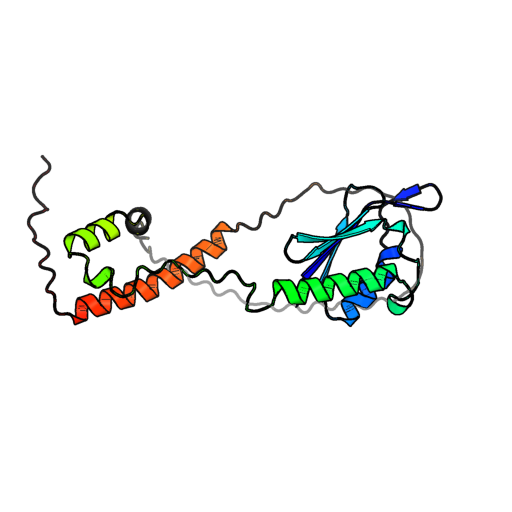HIS A C 1
ATOM 1000 O O . HIS A 1 122 ? -22.224 -12.246 38.967 1.00 77.12 122 HIS A O 1
ATOM 1006 N N . VAL A 1 123 ? -22.729 -11.551 41.049 1.00 77.44 123 VAL A N 1
ATOM 1007 C CA . VAL A 1 123 ? -21.354 -11.361 41.515 1.00 77.44 123 VAL A CA 1
ATOM 1008 C C . VAL A 1 123 ? -20.629 -12.710 41.603 1.00 77.44 123 VAL A C 1
ATOM 1010 O O . VAL A 1 123 ? -19.510 -12.827 41.111 1.00 77.44 123 VAL A O 1
ATOM 1013 N N . GLN A 1 124 ? -21.287 -13.757 42.106 1.00 73.31 124 GLN A N 1
ATOM 1014 C CA . GLN A 1 124 ? -20.745 -15.121 42.156 1.00 73.31 124 GLN A CA 1
ATOM 1015 C C . GLN A 1 124 ? -20.588 -15.770 40.771 1.00 73.31 124 GLN A C 1
ATOM 1017 O O . GLN A 1 124 ? -19.632 -16.510 40.551 1.00 73.31 124 GLN A O 1
ATOM 1022 N N . LYS A 1 125 ? -21.500 -15.497 39.827 1.00 74.69 125 LYS A N 1
ATOM 1023 C CA . LYS A 1 125 ? -21.422 -16.000 38.440 1.00 74.69 125 LYS A CA 1
ATOM 1024 C C . LYS A 1 125 ? -20.406 -15.253 37.580 1.00 74.69 125 LYS A C 1
ATOM 1026 O O . LYS A 1 125 ? -19.989 -15.773 36.545 1.00 74.69 125 LYS A O 1
ATOM 1031 N N . SER A 1 126 ? -20.011 -14.044 37.973 1.00 73.19 126 SER A N 1
ATOM 1032 C CA . SER A 1 126 ? -18.940 -13.317 37.302 1.00 73.19 126 SER A CA 1
ATOM 1033 C C . SER A 1 126 ? -17.626 -14.075 37.488 1.00 73.19 126 SER A C 1
ATOM 1035 O O . SER A 1 126 ? -17.064 -14.118 38.583 1.00 73.19 126 SER A O 1
ATOM 1037 N N . SER A 1 127 ? -17.104 -14.649 36.398 1.00 66.69 127 SER A N 1
ATOM 1038 C CA . SER A 1 127 ? -15.842 -15.406 36.368 1.00 66.69 127 SER A CA 1
ATOM 1039 C C . SER A 1 127 ? -14.639 -14.638 36.934 1.00 66.69 127 SER A C 1
ATOM 1041 O O . SER A 1 127 ? -13.610 -15.237 37.230 1.00 66.69 127 SER A O 1
ATOM 1043 N N . ILE A 1 128 ? -14.767 -13.323 37.119 1.00 71.56 128 ILE A N 1
ATOM 1044 C CA . ILE A 1 128 ? -13.749 -12.448 37.699 1.00 71.56 128 ILE A CA 1
ATOM 1045 C C . ILE A 1 128 ? -13.436 -12.843 39.151 1.00 71.56 128 ILE A C 1
ATOM 1047 O O . ILE A 1 128 ? -12.264 -12.885 39.512 1.00 71.56 128 ILE A O 1
ATOM 1051 N N . ILE A 1 129 ? -14.427 -13.211 39.975 1.00 69.38 129 ILE A N 1
ATOM 1052 C CA . ILE A 1 129 ? -14.163 -13.593 41.378 1.00 69.38 129 ILE A CA 1
ATOM 1053 C C . ILE A 1 129 ? -13.438 -14.932 41.456 1.00 69.38 129 ILE A C 1
ATOM 1055 O O . ILE A 1 129 ? -12.483 -15.072 42.218 1.00 69.38 129 ILE A O 1
ATOM 1059 N N . SER A 1 130 ? -13.831 -15.899 40.626 1.00 70.25 130 SER A N 1
ATOM 1060 C CA . SER A 1 130 ? -13.137 -17.185 40.534 1.00 70.25 130 SER A CA 1
ATOM 1061 C C . SER A 1 130 ? -11.682 -17.003 40.093 1.00 70.25 130 SER A C 1
ATOM 1063 O O . SER A 1 130 ? -10.787 -17.626 40.659 1.00 70.25 130 SER A O 1
ATOM 1065 N N . LEU A 1 131 ? -11.429 -16.101 39.137 1.00 71.19 131 LEU A N 1
ATOM 1066 C CA . LEU A 1 131 ? -10.080 -15.785 38.666 1.00 71.19 131 LEU A CA 1
ATOM 1067 C C . LEU A 1 131 ? -9.241 -15.052 39.719 1.00 71.19 131 LEU A C 1
ATOM 1069 O O . LEU A 1 131 ? -8.058 -15.362 39.861 1.00 71.19 131 LEU A O 1
ATOM 1073 N N . LEU A 1 132 ? -9.825 -14.119 40.475 1.00 71.56 132 LEU A N 1
ATOM 1074 C CA . LEU A 1 132 ? -9.136 -13.427 41.570 1.00 71.56 132 LEU A CA 1
ATOM 1075 C C . LEU A 1 132 ? -8.807 -14.381 42.727 1.00 71.56 132 LEU A C 1
ATOM 1077 O O . LEU A 1 132 ? -7.719 -14.305 43.298 1.00 71.56 132 LEU A O 1
ATOM 1081 N N . TYR A 1 133 ? -9.701 -15.324 43.030 1.00 71.56 133 TYR A N 1
ATOM 1082 C CA . TYR A 1 133 ? -9.478 -16.345 44.054 1.00 71.56 133 TYR A CA 1
ATOM 1083 C C . TYR A 1 133 ? -8.372 -17.342 43.656 1.00 71.56 133 TYR A C 1
ATOM 1085 O O . TYR A 1 133 ? -7.516 -17.683 44.472 1.00 71.56 133 TYR A O 1
ATOM 1093 N N . GLU A 1 134 ? -8.328 -17.758 42.386 1.00 78.75 134 GLU A N 1
ATOM 1094 C CA . GLU A 1 134 ? -7.234 -18.566 41.821 1.00 78.75 134 GLU A CA 1
ATOM 1095 C C . GLU A 1 134 ? -5.884 -17.830 41.865 1.00 78.75 134 GLU A C 1
ATOM 1097 O O . GLU A 1 134 ? -4.882 -18.393 42.306 1.00 78.75 134 GLU A O 1
ATOM 1102 N N . HIS A 1 135 ? -5.844 -16.546 41.489 1.00 74.75 135 HIS A N 1
ATOM 1103 C CA . HIS A 1 135 ? -4.602 -15.763 41.532 1.00 74.75 135 HIS A CA 1
ATOM 1104 C C . HIS A 1 135 ? -4.111 -15.521 42.968 1.00 74.75 135 HIS A C 1
ATOM 1106 O O . HIS A 1 135 ? -2.904 -15.539 43.208 1.00 74.75 135 HIS A O 1
ATOM 1112 N N . SER A 1 136 ? -5.021 -15.367 43.936 1.00 76.38 136 SER A N 1
ATOM 1113 C CA . SER A 1 136 ? -4.687 -15.234 45.360 1.00 76.38 136 SER A CA 1
ATOM 1114 C C . SER A 1 136 ? -3.970 -16.470 45.922 1.00 76.38 136 SER A C 1
ATOM 1116 O O . SER A 1 136 ? -3.013 -16.316 46.682 1.00 76.38 136 SER A O 1
ATOM 1118 N N . LYS A 1 137 ? -4.354 -17.689 45.514 1.00 76.38 137 LYS A N 1
ATOM 1119 C CA . LYS A 1 137 ? -3.713 -18.936 45.980 1.00 76.38 137 LYS A CA 1
ATOM 1120 C C . LYS A 1 137 ? -2.250 -19.083 45.561 1.00 76.38 137 LYS A C 1
ATOM 1122 O O . LYS A 1 137 ? -1.495 -19.795 46.222 1.00 76.38 137 LYS A O 1
ATOM 1127 N N . HIS A 1 138 ? -1.838 -18.429 44.477 1.00 75.94 138 HIS A N 1
ATOM 1128 C CA . HIS A 1 138 ? -0.474 -18.531 43.955 1.00 75.94 138 HIS A CA 1
ATOM 1129 C C . HIS A 1 138 ? 0.497 -17.488 44.521 1.00 75.94 138 HIS A C 1
ATOM 1131 O O . HIS A 1 138 ? 1.704 -17.593 44.286 1.00 75.94 138 HIS A O 1
ATOM 1137 N N . ILE A 1 139 ? 0.020 -16.527 45.316 1.00 74.56 139 ILE A N 1
ATOM 1138 C CA . ILE A 1 139 ? 0.883 -15.577 46.025 1.00 74.56 139 ILE A CA 1
ATOM 1139 C C . ILE A 1 139 ? 1.413 -16.265 47.290 1.00 74.56 139 ILE A C 1
ATOM 1141 O O . ILE A 1 139 ? 0.917 -16.074 48.396 1.00 74.56 139 ILE A O 1
ATOM 1145 N N . GLN A 1 140 ? 2.431 -17.109 47.118 1.00 65.12 140 GLN A N 1
ATOM 1146 C CA . GLN A 1 140 ? 3.221 -17.610 48.241 1.00 65.12 140 GLN A CA 1
ATOM 1147 C C . GLN A 1 140 ? 3.950 -16.425 48.898 1.00 65.12 140 GLN A C 1
ATOM 1149 O O . GLN A 1 140 ? 4.544 -15.610 48.179 1.00 65.12 140 GLN A O 1
ATOM 1154 N N . PRO A 1 141 ? 3.941 -16.305 50.239 1.00 57.12 141 PRO A N 1
ATOM 1155 C CA . PRO A 1 141 ? 4.683 -15.263 50.930 1.00 57.12 141 PRO A CA 1
ATOM 1156 C C . PRO A 1 141 ? 6.170 -15.452 50.630 1.00 57.12 141 PRO A C 1
ATOM 1158 O O . PRO A 1 141 ? 6.797 -16.407 51.089 1.00 57.12 141 PRO A O 1
ATOM 1161 N N . LYS A 1 142 ? 6.745 -14.547 49.827 1.00 61.62 142 LYS A N 1
ATOM 1162 C CA . LYS A 1 142 ? 8.196 -14.450 49.670 1.00 61.62 142 LYS A CA 1
ATOM 1163 C C . LYS A 1 142 ? 8.778 -14.208 51.057 1.00 61.62 142 LYS A C 1
ATOM 1165 O O . LYS A 1 142 ? 8.647 -13.116 51.604 1.00 61.62 142 LYS A O 1
ATOM 1170 N N . GLN A 1 143 ? 9.400 -15.235 51.628 1.00 57.06 143 GLN A N 1
ATOM 1171 C CA . GLN A 1 143 ? 10.245 -15.057 52.793 1.00 57.06 143 GLN A CA 1
ATOM 1172 C C . GLN A 1 143 ? 11.440 -14.216 52.354 1.00 57.06 143 GLN A C 1
ATOM 1174 O O . GLN A 1 143 ? 12.342 -14.691 51.666 1.00 57.06 143 GLN A O 1
ATOM 1179 N N . ASN A 1 144 ? 11.387 -12.931 52.695 1.00 50.38 144 ASN A N 1
ATOM 1180 C CA . ASN A 1 144 ? 12.505 -12.019 52.559 1.00 50.38 144 ASN A CA 1
ATOM 1181 C C . ASN A 1 144 ? 13.578 -12.452 53.561 1.00 50.38 144 ASN A C 1
ATOM 1183 O O . ASN A 1 144 ? 13.570 -12.034 54.715 1.00 50.38 144 ASN A O 1
ATOM 1187 N N . SER A 1 145 ? 14.492 -13.317 53.127 1.00 57.66 145 SER A N 1
ATOM 1188 C CA . SER A 1 145 ? 15.773 -13.487 53.799 1.00 57.66 145 SER A CA 1
ATOM 1189 C C . SER A 1 145 ? 16.625 -12.261 53.481 1.00 57.66 145 SER A C 1
ATOM 1191 O O . SER A 1 145 ? 17.151 -12.121 52.374 1.00 57.66 145 SER A O 1
ATOM 1193 N N . GLU A 1 146 ? 16.712 -11.353 54.446 1.00 54.44 146 GLU A N 1
ATOM 1194 C CA . GLU A 1 146 ? 17.656 -10.245 54.454 1.00 54.44 146 GLU A CA 1
ATOM 1195 C C . GLU A 1 146 ? 19.084 -10.797 54.365 1.00 54.44 146 GLU A C 1
ATOM 1197 O O . GLU A 1 146 ? 19.594 -11.400 55.305 1.00 54.44 146 GLU A O 1
ATOM 1202 N N . HIS A 1 147 ? 19.744 -10.591 53.226 1.00 50.12 147 HIS A N 1
ATOM 1203 C CA . HIS A 1 147 ? 21.192 -10.730 53.128 1.00 50.12 147 HIS A CA 1
ATOM 1204 C C . HIS A 1 147 ? 21.772 -9.414 52.612 1.00 50.12 147 HIS A C 1
ATOM 1206 O O . HIS A 1 147 ? 21.846 -9.145 51.414 1.00 50.12 147 HIS A O 1
ATOM 1212 N N . LEU A 1 148 ? 22.165 -8.574 53.569 1.00 54.66 148 LEU A N 1
ATOM 1213 C CA . LEU A 1 148 ? 23.046 -7.432 53.371 1.00 54.66 148 LEU A CA 1
ATOM 1214 C C . LEU A 1 148 ? 24.419 -7.948 52.928 1.00 54.66 148 LEU A C 1
ATOM 1216 O O . LEU A 1 148 ? 25.156 -8.514 53.732 1.00 54.66 148 LEU A O 1
ATOM 1220 N N . VAL A 1 149 ? 24.787 -7.728 51.667 1.00 47.88 149 VAL A N 1
ATOM 1221 C CA . VAL A 1 149 ? 26.194 -7.721 51.249 1.00 47.88 149 VAL A CA 1
ATOM 1222 C C . VAL A 1 149 ? 26.416 -6.495 50.379 1.00 47.88 149 VAL A C 1
ATOM 1224 O O . VAL A 1 149 ? 25.967 -6.416 49.238 1.00 47.88 149 VAL A O 1
ATOM 1227 N N . GLY A 1 150 ? 27.096 -5.512 50.966 1.00 54.22 150 GLY A N 1
ATOM 1228 C CA . GLY A 1 150 ? 27.612 -4.355 50.256 1.00 54.22 150 GLY A CA 1
ATOM 1229 C C . GLY A 1 150 ? 28.717 -4.759 49.286 1.00 54.22 150 GLY A C 1
ATOM 1230 O O . GLY A 1 150 ? 29.538 -5.629 49.573 1.00 54.22 150 GLY A O 1
ATOM 1231 N N . SER A 1 151 ? 28.759 -4.110 48.129 1.00 50.69 151 SER A N 1
ATOM 1232 C CA . SER A 1 151 ? 29.914 -4.137 47.234 1.00 50.69 151 SER A CA 1
ATOM 1233 C C . SER A 1 151 ? 29.927 -2.854 46.411 1.00 50.69 151 SER A C 1
ATOM 1235 O O . SER A 1 151 ? 29.136 -2.670 45.491 1.00 50.69 151 SER A O 1
ATOM 1237 N N . ASN A 1 152 ? 30.837 -1.958 46.785 1.00 52.66 152 ASN A N 1
ATOM 1238 C CA . ASN A 1 152 ? 31.189 -0.757 46.043 1.00 52.66 152 ASN A CA 1
ATOM 1239 C C . ASN A 1 152 ? 31.877 -1.160 44.730 1.00 52.66 152 ASN A C 1
ATOM 1241 O O . ASN A 1 152 ? 33.015 -1.628 44.757 1.00 52.66 152 ASN A O 1
ATOM 1245 N N . ALA A 1 153 ? 31.216 -0.957 43.588 1.00 47.88 153 ALA A N 1
ATOM 1246 C CA . ALA A 1 153 ? 31.832 -1.104 42.273 1.00 47.88 153 ALA A CA 1
ATOM 1247 C C . ALA A 1 153 ? 32.192 0.277 41.706 1.00 47.88 153 ALA A C 1
ATOM 1249 O O . ALA A 1 153 ? 31.345 1.109 41.391 1.00 47.88 153 ALA A O 1
ATOM 1250 N N . LYS A 1 154 ? 33.502 0.494 41.635 1.00 51.47 154 LYS A N 1
ATOM 1251 C CA . LYS A 1 154 ? 34.222 1.651 41.109 1.00 51.47 154 LYS A CA 1
ATOM 1252 C C . LYS A 1 154 ? 34.008 1.752 39.591 1.00 51.47 154 LYS A C 1
ATOM 1254 O O . LYS A 1 154 ? 34.343 0.824 38.862 1.00 51.47 154 LYS A O 1
ATOM 1259 N N . ILE A 1 155 ? 33.457 2.872 39.122 1.00 44.91 155 ILE A N 1
ATOM 1260 C CA . ILE A 1 155 ? 33.291 3.174 37.693 1.00 44.91 155 ILE A CA 1
ATOM 1261 C C . ILE A 1 155 ? 34.618 3.743 37.175 1.00 44.91 155 ILE A C 1
ATOM 1263 O O . ILE A 1 155 ? 34.959 4.890 37.459 1.00 44.91 155 ILE A O 1
ATOM 1267 N N . GLU A 1 156 ? 35.379 2.937 36.435 1.00 43.25 156 GLU A N 1
ATOM 1268 C CA . GLU A 1 156 ? 36.523 3.402 35.648 1.00 43.25 156 GLU A CA 1
ATOM 1269 C C . GLU A 1 156 ? 36.051 3.816 34.250 1.00 43.25 156 GLU A C 1
ATOM 1271 O O . GLU A 1 156 ? 35.674 2.999 33.412 1.00 43.25 156 GLU A O 1
ATOM 1276 N N . THR A 1 157 ? 36.073 5.122 33.996 1.00 45.00 157 THR A N 1
ATOM 1277 C CA . THR A 1 157 ? 35.904 5.716 32.669 1.00 45.00 157 THR A CA 1
ATOM 1278 C C . THR A 1 157 ? 37.197 5.559 31.870 1.00 45.00 157 THR A C 1
ATOM 1280 O O . THR A 1 157 ? 38.165 6.281 32.113 1.00 45.00 157 THR A O 1
ATOM 1283 N N . SER A 1 158 ? 37.219 4.652 30.893 1.00 43.22 158 SER A N 1
ATOM 1284 C CA . SER A 1 158 ? 38.291 4.578 29.895 1.00 43.22 158 SER A CA 1
ATOM 1285 C C . SER A 1 158 ? 37.911 5.377 28.642 1.00 43.22 158 SER A C 1
ATOM 1287 O O . SER A 1 158 ? 36.930 5.106 27.955 1.00 43.22 158 SER A O 1
ATOM 1289 N N . HIS A 1 159 ? 38.695 6.421 28.370 1.00 47.19 159 HIS A N 1
ATOM 1290 C CA . HIS A 1 159 ? 38.679 7.189 27.127 1.00 47.19 159 HIS A CA 1
ATOM 1291 C C . HIS A 1 159 ? 39.408 6.405 26.026 1.00 47.19 159 HIS A C 1
ATOM 1293 O O . HIS A 1 159 ? 40.630 6.271 26.055 1.00 47.19 159 HIS A O 1
ATOM 1299 N N . GLY A 1 160 ? 38.658 5.905 25.043 1.00 38.88 160 GLY A N 1
ATOM 1300 C CA . GLY A 1 160 ? 39.187 5.271 23.835 1.00 38.88 160 GLY A CA 1
ATOM 1301 C C . GLY A 1 160 ? 39.115 6.203 22.626 1.00 38.88 160 GLY A C 1
ATOM 1302 O O . GLY A 1 160 ? 38.066 6.339 22.002 1.00 38.88 160 GLY A O 1
ATOM 1303 N N . SER A 1 161 ? 40.244 6.829 22.292 1.00 47.06 161 SER A N 1
ATOM 1304 C CA . SER A 1 161 ? 40.470 7.602 21.064 1.00 47.06 161 SER A CA 1
ATOM 1305 C C . SER A 1 161 ? 40.353 6.731 19.809 1.00 47.06 161 SER A C 1
ATOM 1307 O O . SER A 1 161 ? 41.195 5.860 19.588 1.00 47.06 161 SER A O 1
ATOM 1309 N N . TYR A 1 162 ? 39.397 7.030 18.925 1.00 38.44 162 TYR A N 1
ATOM 1310 C CA . TYR A 1 162 ? 39.381 6.487 17.564 1.00 38.44 162 TYR A CA 1
ATOM 1311 C C . TYR A 1 162 ? 39.997 7.476 16.574 1.00 38.44 162 TYR A C 1
ATOM 1313 O O . TYR A 1 162 ? 39.479 8.561 16.306 1.00 38.44 162 TYR A O 1
ATOM 1321 N N . LYS A 1 163 ? 41.148 7.062 16.035 1.00 44.31 163 LYS A N 1
ATOM 1322 C CA . LYS A 1 163 ? 41.863 7.703 14.935 1.00 44.31 163 LYS A CA 1
ATOM 1323 C C . LYS A 1 163 ? 41.014 7.687 13.662 1.00 44.31 163 LYS A C 1
ATOM 1325 O O . LYS A 1 163 ? 40.594 6.637 13.185 1.00 44.31 163 LYS A O 1
ATOM 1330 N N . ARG A 1 164 ? 40.853 8.876 13.085 1.00 39.62 164 ARG A N 1
ATOM 1331 C CA . ARG A 1 164 ? 40.422 9.129 11.708 1.00 39.62 164 ARG A CA 1
ATOM 1332 C C . ARG A 1 164 ? 41.473 8.567 10.744 1.00 39.62 164 ARG A C 1
ATOM 1334 O O . ARG A 1 164 ? 42.593 9.068 10.715 1.00 39.62 164 ARG A O 1
ATOM 1341 N N . LEU A 1 165 ? 41.099 7.591 9.925 1.00 46.12 165 LEU A N 1
ATOM 1342 C CA . LEU A 1 165 ? 41.769 7.316 8.657 1.00 46.12 165 LEU A CA 1
ATOM 1343 C C . LEU A 1 165 ? 40.749 7.534 7.545 1.00 46.12 165 LEU A C 1
ATOM 1345 O O . LEU A 1 165 ? 39.773 6.803 7.410 1.00 46.12 165 LEU A O 1
ATOM 1349 N N . GLN A 1 166 ? 40.971 8.599 6.783 1.00 41.56 166 GLN A N 1
ATOM 1350 C CA . GLN A 1 166 ? 40.397 8.760 5.461 1.00 41.56 166 GLN A CA 1
ATOM 1351 C C . GLN A 1 166 ? 41.375 8.180 4.448 1.00 41.56 166 GLN A C 1
ATOM 1353 O O . GLN A 1 166 ? 42.537 8.573 4.472 1.00 41.56 166 GLN A O 1
ATOM 1358 N N . GLN A 1 167 ? 40.888 7.324 3.546 1.00 40.50 167 GLN A N 1
ATOM 1359 C CA . GLN A 1 167 ? 41.236 7.347 2.120 1.00 40.50 167 GLN A CA 1
ATOM 1360 C C . GLN A 1 167 ? 40.416 6.313 1.318 1.00 40.50 167 GLN A C 1
ATOM 1362 O O . GLN A 1 167 ? 40.595 5.113 1.445 1.00 40.50 167 GLN A O 1
ATOM 1367 N N . ASN A 1 168 ? 39.520 6.856 0.488 1.00 36.47 168 ASN A N 1
ATOM 1368 C CA . ASN A 1 168 ? 39.332 6.608 -0.947 1.00 36.47 168 ASN A CA 1
ATOM 1369 C C . ASN A 1 168 ? 39.126 5.198 -1.561 1.00 36.47 168 ASN A C 1
ATOM 1371 O O . ASN A 1 168 ? 40.036 4.383 -1.604 1.00 36.47 168 ASN A O 1
ATOM 1375 N N . ARG A 1 169 ? 38.003 5.141 -2.315 1.00 35.91 169 ARG A N 1
ATOM 1376 C CA . ARG A 1 169 ? 37.705 4.437 -3.592 1.00 35.91 169 ARG A CA 1
ATOM 1377 C C . ARG A 1 169 ? 37.488 2.914 -3.558 1.00 35.91 169 ARG A C 1
ATOM 1379 O O . ARG A 1 169 ? 38.429 2.172 -3.342 1.00 35.91 169 ARG A O 1
ATOM 1386 N N . MET A 1 170 ? 36.282 2.452 -3.930 1.00 30.78 170 MET A N 1
ATOM 1387 C CA . MET A 1 170 ? 35.908 1.952 -5.280 1.00 30.78 170 MET A CA 1
ATOM 1388 C C . MET A 1 170 ? 34.548 1.209 -5.243 1.00 30.78 170 MET A C 1
ATOM 1390 O O . MET A 1 170 ? 34.335 0.342 -4.403 1.00 30.78 170 MET A O 1
ATOM 1394 N N . TRP A 1 171 ? 33.635 1.527 -6.172 1.00 34.72 171 TRP A N 1
ATOM 1395 C CA . TRP A 1 171 ? 32.559 0.622 -6.637 1.00 34.72 171 TRP A CA 1
ATOM 1396 C C . TRP A 1 171 ? 33.215 -0.616 -7.304 1.00 34.72 171 TRP A C 1
ATOM 1398 O O . TRP A 1 171 ? 34.281 -0.460 -7.890 1.00 34.72 171 TRP A O 1
ATOM 1408 N N . SER A 1 172 ? 32.713 -1.858 -7.300 1.00 38.62 172 SER A N 1
ATOM 1409 C CA . SER A 1 172 ? 31.352 -2.395 -7.493 1.00 38.62 172 SER A CA 1
ATOM 1410 C C . SER A 1 172 ? 31.338 -3.933 -7.154 1.00 38.62 172 SER A C 1
ATOM 1412 O O . SER A 1 172 ? 32.377 -4.439 -6.730 1.00 38.62 172 SER A O 1
ATOM 1414 N N . PRO A 1 173 ? 30.207 -4.673 -7.284 1.00 49.28 173 PRO A N 1
ATOM 1415 C CA . PRO A 1 173 ? 29.808 -5.822 -6.440 1.00 49.28 173 PRO A CA 1
ATOM 1416 C C . PRO A 1 173 ? 29.952 -7.225 -7.073 1.00 49.28 173 PRO A C 1
ATOM 1418 O O . PRO A 1 173 ? 30.006 -7.334 -8.293 1.00 49.28 173 PRO A O 1
ATOM 1421 N N . SER A 1 174 ? 29.863 -8.302 -6.264 1.00 34.41 174 SER A N 1
ATOM 1422 C CA . SER A 1 174 ? 29.151 -9.559 -6.617 1.00 34.41 174 SER A CA 1
ATOM 1423 C C . SER A 1 174 ? 29.089 -10.610 -5.475 1.00 34.41 174 SER A C 1
ATOM 1425 O O . SER A 1 174 ? 29.961 -10.631 -4.615 1.00 34.41 174 SER A O 1
ATOM 1427 N N . LEU A 1 175 ? 28.059 -11.478 -5.559 1.00 30.45 175 LEU A N 1
ATOM 1428 C CA . LEU A 1 175 ? 27.794 -12.771 -4.876 1.00 30.45 175 LEU A CA 1
ATOM 1429 C C . LEU A 1 175 ? 27.489 -12.749 -3.360 1.00 30.45 175 LEU A C 1
ATOM 1431 O O . LEU A 1 175 ? 28.322 -12.373 -2.552 1.00 30.45 175 LEU A O 1
ATOM 1435 N N . CYS A 1 176 ? 26.236 -12.974 -2.942 1.00 34.31 176 CYS A N 1
ATOM 1436 C CA . CYS A 1 176 ? 25.492 -14.251 -2.833 1.00 34.31 176 CYS A CA 1
ATOM 1437 C C . CYS A 1 176 ? 25.787 -15.022 -1.530 1.00 34.31 176 CYS A C 1
ATOM 1439 O O . CYS A 1 176 ? 26.935 -15.231 -1.164 1.00 34.31 176 CYS A O 1
ATOM 1441 N N . ASP A 1 177 ? 24.687 -15.459 -0.907 1.00 34.53 177 ASP A N 1
ATOM 1442 C CA . ASP A 1 177 ? 24.552 -16.512 0.110 1.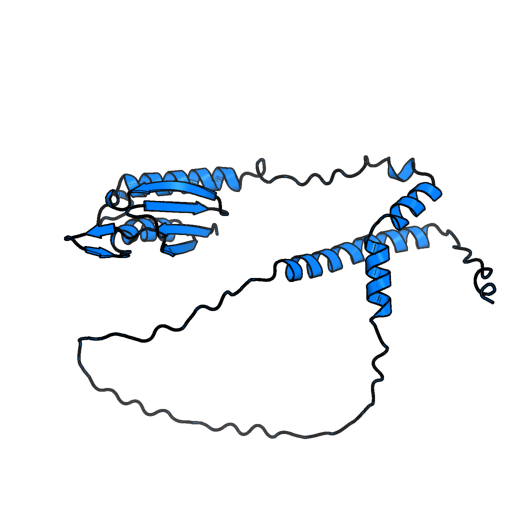00 34.53 177 ASP A CA 1
ATOM 1443 C C . ASP A 1 177 ? 24.886 -16.193 1.570 1.00 34.53 177 ASP A C 1
ATOM 1445 O O . ASP A 1 177 ? 25.894 -16.660 2.075 1.00 34.53 177 ASP A O 1
ATOM 1449 N N . ILE A 1 178 ? 23.946 -15.559 2.295 1.00 33.09 178 ILE A N 1
ATOM 1450 C CA . ILE A 1 178 ? 23.577 -15.977 3.666 1.00 33.09 178 ILE A CA 1
ATOM 1451 C C . ILE A 1 178 ? 22.074 -15.717 3.880 1.00 33.09 178 ILE A C 1
ATOM 1453 O O . ILE A 1 178 ? 21.639 -14.579 4.037 1.00 33.09 178 ILE A O 1
ATOM 1457 N N . ILE A 1 179 ? 21.277 -16.788 3.902 1.00 38.56 179 ILE A N 1
ATOM 1458 C CA . ILE A 1 179 ? 19.906 -16.795 4.432 1.00 38.56 179 ILE A CA 1
ATOM 1459 C C . ILE A 1 179 ? 19.996 -17.111 5.931 1.00 38.56 179 ILE A C 1
ATOM 1461 O O . ILE A 1 179 ? 20.445 -18.210 6.265 1.00 38.56 179 ILE A O 1
ATOM 1465 N N . PRO A 1 180 ? 19.502 -16.261 6.847 1.00 34.88 180 PRO A N 1
ATOM 1466 C CA . PRO A 1 180 ? 19.054 -16.723 8.145 1.00 34.88 180 PRO A CA 1
ATOM 1467 C C . PRO A 1 180 ? 17.549 -16.996 8.114 1.00 34.88 180 PRO A C 1
ATOM 1469 O O . PRO A 1 180 ? 16.740 -16.243 7.572 1.00 34.88 180 PRO A O 1
ATOM 1472 N N . LYS A 1 181 ? 17.214 -18.141 8.702 1.00 33.31 181 LYS A N 1
ATOM 1473 C CA . LYS A 1 181 ? 15.868 -18.651 8.930 1.00 33.31 181 LYS A CA 1
ATOM 1474 C C . LYS A 1 181 ? 15.040 -17.698 9.799 1.00 33.31 181 LYS A C 1
ATOM 1476 O O . LYS A 1 181 ? 15.558 -16.945 10.613 1.00 33.31 181 LYS A O 1
ATOM 1481 N N . GLN A 1 182 ? 13.737 -17.827 9.591 1.00 39.28 182 GLN A N 1
ATOM 1482 C CA . GLN A 1 182 ? 12.613 -17.171 10.245 1.00 39.28 182 GLN A CA 1
ATOM 1483 C C . GLN A 1 182 ? 12.756 -16.972 11.763 1.00 39.28 182 GLN A C 1
ATOM 1485 O O . GLN A 1 182 ? 13.080 -17.911 12.488 1.00 39.28 182 GLN A O 1
ATOM 1490 N N . SER A 1 183 ? 12.369 -15.785 12.240 1.00 31.23 183 SER A N 1
ATOM 1491 C CA . SER A 1 183 ? 11.880 -15.579 13.606 1.00 31.23 183 SER A CA 1
ATOM 1492 C C . SER A 1 183 ? 10.538 -14.854 13.554 1.00 31.23 183 SER A C 1
ATOM 1494 O O . SER A 1 183 ? 10.465 -13.665 13.250 1.00 31.23 183 SER A O 1
ATOM 1496 N N . SER A 1 184 ? 9.476 -15.605 13.824 1.00 37.56 184 SER A N 1
ATOM 1497 C CA . SER A 1 184 ? 8.131 -15.112 14.090 1.00 37.56 184 SER A CA 1
ATOM 1498 C C . SER A 1 184 ? 8.123 -14.338 15.409 1.00 37.56 184 SER A C 1
ATOM 1500 O O . SER A 1 184 ? 8.175 -14.942 16.480 1.00 37.56 184 SER A O 1
ATOM 1502 N N . THR A 1 185 ? 8.046 -13.013 15.356 1.00 37.78 185 THR A N 1
ATOM 1503 C CA . THR A 1 185 ? 7.682 -12.206 16.525 1.00 37.78 185 THR A CA 1
ATOM 1504 C C . THR A 1 185 ? 6.164 -12.134 16.591 1.00 37.78 185 THR A C 1
ATOM 1506 O O . THR A 1 185 ? 5.545 -11.245 16.011 1.00 37.78 185 THR A O 1
ATOM 1509 N N . GLY A 1 186 ? 5.566 -13.118 17.262 1.00 35.41 186 GLY A N 1
ATOM 1510 C CA . GLY A 1 186 ? 4.208 -12.995 17.774 1.00 35.41 186 GLY A CA 1
ATOM 1511 C C . GLY A 1 186 ? 4.213 -11.939 18.871 1.00 35.41 186 GLY A C 1
ATOM 1512 O O . GLY A 1 186 ? 4.850 -12.123 19.907 1.00 35.41 186 GLY A O 1
ATOM 1513 N N . ILE A 1 187 ? 3.559 -10.811 18.617 1.00 43.69 187 ILE A N 1
ATOM 1514 C CA . ILE A 1 187 ? 3.200 -9.869 19.670 1.00 43.69 187 ILE A CA 1
ATOM 1515 C C . ILE A 1 187 ? 2.024 -10.515 20.398 1.00 43.69 187 ILE A C 1
ATOM 1517 O O . ILE A 1 187 ? 0.974 -10.761 19.812 1.00 43.69 187 ILE A O 1
ATOM 1521 N N . ASP A 1 188 ? 2.247 -10.870 21.657 1.00 46.53 188 ASP A N 1
ATOM 1522 C CA . ASP A 1 188 ? 1.269 -11.529 22.511 1.00 46.53 188 ASP A CA 1
ATOM 1523 C C . ASP A 1 188 ? 0.180 -10.515 22.918 1.00 46.53 188 ASP A C 1
ATOM 1525 O O . ASP A 1 188 ? 0.310 -9.788 23.908 1.00 46.53 188 ASP A O 1
ATOM 1529 N N . GLU A 1 189 ? -0.894 -10.435 22.121 1.00 42.31 189 GLU A N 1
ATOM 1530 C CA . GLU A 1 189 ? -2.091 -9.606 22.367 1.00 42.31 189 GLU A CA 1
ATOM 1531 C C . GLU A 1 189 ? -2.749 -9.878 23.734 1.00 42.31 189 GLU A C 1
ATOM 1533 O O . GLU A 1 189 ? -3.552 -9.076 24.224 1.00 42.31 189 GLU A O 1
ATOM 1538 N N . THR A 1 190 ? -2.391 -10.977 24.403 1.00 50.38 190 THR A N 1
ATOM 1539 C CA . THR A 1 190 ? -2.908 -11.299 25.735 1.00 50.38 190 THR A CA 1
ATOM 1540 C C . THR A 1 190 ? -2.333 -10.394 26.829 1.00 50.38 190 THR A C 1
ATOM 1542 O O . THR A 1 190 ? -3.014 -10.129 27.821 1.00 50.38 190 THR A O 1
ATOM 1545 N N . LEU A 1 191 ? -1.126 -9.841 26.655 1.00 46.31 191 LEU A N 1
ATOM 1546 C CA . LEU A 1 191 ? -0.438 -9.085 27.710 1.00 46.31 191 LEU A CA 1
ATOM 1547 C C . LEU A 1 191 ? -0.905 -7.625 27.822 1.00 46.31 191 LEU A C 1
ATOM 1549 O O . LEU A 1 191 ? -0.948 -7.071 28.923 1.00 46.31 191 LEU A O 1
ATOM 1553 N N . VAL A 1 192 ? -1.289 -7.011 26.699 1.00 47.19 192 VAL A N 1
ATOM 1554 C CA . VAL A 1 192 ? -1.801 -5.628 26.661 1.00 47.19 192 VAL A CA 1
ATOM 1555 C C . VAL A 1 192 ? -3.244 -5.573 27.169 1.00 47.19 192 VAL A C 1
ATOM 1557 O O . VAL A 1 192 ? -3.579 -4.699 27.968 1.00 47.19 192 VAL A O 1
ATOM 1560 N N . ASN A 1 193 ? -4.067 -6.567 26.822 1.00 42.25 193 ASN A N 1
ATOM 1561 C CA . ASN A 1 193 ? -5.433 -6.686 27.337 1.00 42.25 193 ASN A CA 1
ATOM 1562 C C . ASN A 1 193 ? -5.479 -7.023 28.839 1.00 42.25 193 ASN A C 1
ATOM 1564 O O . ASN A 1 193 ? -6.376 -6.558 29.540 1.00 42.25 193 ASN A O 1
ATOM 1568 N N . ARG A 1 194 ? -4.490 -7.762 29.365 1.00 45.41 194 ARG A N 1
ATOM 1569 C CA . ARG A 1 194 ? -4.421 -8.121 30.793 1.00 45.41 194 ARG A CA 1
ATOM 1570 C C . ARG A 1 194 ? -4.150 -6.915 31.695 1.00 45.41 194 ARG A C 1
ATOM 1572 O O . ARG A 1 194 ? -4.871 -6.716 32.665 1.00 45.41 194 ARG A O 1
ATOM 1579 N N . LYS A 1 195 ? -3.194 -6.053 31.330 1.00 43.06 195 LYS A N 1
ATOM 1580 C CA . LYS A 1 195 ? -2.889 -4.842 32.117 1.00 43.06 195 LYS A CA 1
ATOM 1581 C C . LYS A 1 195 ? -4.003 -3.793 32.071 1.00 43.06 195 LYS A C 1
ATOM 1583 O O . LYS A 1 195 ? -4.208 -3.088 33.054 1.00 43.06 195 LYS A O 1
ATOM 1588 N N . PHE A 1 196 ? -4.735 -3.705 30.959 1.00 39.78 196 PHE A N 1
ATOM 1589 C CA . PHE A 1 196 ? -5.857 -2.770 30.824 1.00 39.78 196 PHE A CA 1
ATOM 1590 C C . PHE A 1 196 ? -7.121 -3.262 31.552 1.00 39.78 196 PHE A C 1
ATOM 1592 O O . PHE A 1 196 ? -7.859 -2.463 32.125 1.00 39.78 196 PHE A O 1
ATOM 1599 N N . ALA A 1 197 ? -7.359 -4.580 31.584 1.00 43.06 197 ALA A N 1
ATOM 1600 C CA . ALA A 1 197 ? -8.434 -5.175 32.378 1.00 43.06 197 ALA A CA 1
ATOM 1601 C C . ALA A 1 197 ? -8.172 -5.061 33.890 1.00 43.06 197 ALA A C 1
ATOM 1603 O O . ALA A 1 197 ? -9.106 -4.816 34.653 1.00 43.06 197 ALA A O 1
ATOM 1604 N N . GLU A 1 198 ? -6.913 -5.182 34.319 1.00 42.59 198 GLU A N 1
ATOM 1605 C CA . GLU A 1 198 ? -6.523 -5.021 35.723 1.00 42.59 198 GLU A CA 1
ATOM 1606 C C . GLU A 1 198 ? -6.736 -3.580 36.213 1.00 42.59 198 GLU A C 1
ATOM 1608 O O . GLU A 1 198 ? -7.348 -3.396 37.261 1.00 42.59 198 GLU A O 1
ATOM 1613 N N . SER A 1 199 ? -6.347 -2.546 35.454 1.00 46.25 199 SER A N 1
ATOM 1614 C CA . SER A 1 199 ? -6.498 -1.159 35.929 1.00 46.25 199 SER A CA 1
ATOM 1615 C C . SER A 1 199 ? -7.960 -0.702 36.012 1.00 46.25 199 SER A C 1
ATOM 1617 O O . SER A 1 199 ? -8.356 -0.086 36.993 1.00 46.25 199 SER A O 1
ATOM 1619 N N . VAL A 1 200 ? -8.794 -1.051 35.024 1.00 49.12 200 VAL A N 1
ATOM 1620 C CA . VAL A 1 200 ? -10.212 -0.637 34.996 1.00 49.12 200 VAL A CA 1
ATOM 1621 C C . VAL A 1 200 ? -11.052 -1.396 36.033 1.00 49.12 200 VAL A C 1
ATOM 1623 O O . VAL A 1 200 ? -12.064 -0.882 36.509 1.00 49.12 200 VAL A O 1
ATOM 1626 N N . SER A 1 201 ? -10.644 -2.612 36.412 1.00 53.34 201 SER A N 1
ATOM 1627 C CA . SER A 1 201 ? -11.357 -3.397 37.423 1.00 53.34 201 SER A CA 1
ATOM 1628 C C . SER A 1 201 ? -11.117 -2.898 38.850 1.00 53.34 201 SER A C 1
ATOM 1630 O O . SER A 1 201 ? -11.999 -3.079 39.687 1.00 53.34 201 SER A O 1
ATOM 1632 N N . TYR A 1 202 ? -9.963 -2.285 39.141 1.00 52.38 202 TYR A N 1
ATOM 1633 C CA . TYR A 1 202 ? -9.661 -1.768 40.480 1.00 52.38 202 TYR A CA 1
ATOM 1634 C C . TYR A 1 202 ? -10.400 -0.466 40.788 1.00 52.38 202 TYR A C 1
ATOM 1636 O O . TYR A 1 202 ? -10.955 -0.353 41.877 1.00 52.38 202 TYR A O 1
ATOM 1644 N N . ASP A 1 203 ? -10.486 0.463 39.833 1.00 49.78 203 ASP A N 1
ATOM 1645 C CA . ASP A 1 203 ? -11.165 1.748 40.055 1.00 49.78 203 ASP A CA 1
ATOM 1646 C C . ASP A 1 203 ? -12.675 1.550 40.277 1.00 49.78 203 ASP A C 1
ATOM 1648 O O . ASP A 1 203 ? -13.247 2.064 41.234 1.00 49.78 203 ASP A O 1
ATOM 1652 N N . ILE A 1 204 ? -13.310 0.688 39.473 1.00 60.41 204 ILE A N 1
ATOM 1653 C CA . ILE A 1 204 ? -14.746 0.395 39.607 1.00 60.41 204 ILE A CA 1
ATOM 1654 C C . ILE A 1 204 ? -15.041 -0.401 40.889 1.00 60.41 204 ILE A C 1
ATOM 1656 O O . ILE A 1 204 ? -16.057 -0.157 41.537 1.00 60.41 204 ILE A O 1
ATOM 1660 N N . MET A 1 205 ? -14.178 -1.348 41.285 1.00 53.34 205 MET A N 1
ATOM 1661 C CA . MET A 1 205 ? -14.378 -2.071 42.548 1.00 53.34 205 MET A CA 1
ATOM 1662 C C . MET A 1 205 ? -14.100 -1.197 43.771 1.00 53.34 205 MET A C 1
ATOM 1664 O O . MET A 1 205 ? -14.804 -1.344 44.763 1.00 53.34 205 MET A O 1
ATOM 1668 N N . SER A 1 206 ? -13.135 -0.278 43.701 1.00 64.56 206 SER A N 1
ATOM 1669 C CA . SER A 1 206 ? -12.884 0.726 44.742 1.00 64.56 206 SER A CA 1
ATOM 1670 C C . SER A 1 206 ? -14.131 1.565 44.999 1.00 64.56 206 SER A C 1
ATOM 1672 O O . SER A 1 206 ? -14.561 1.680 46.144 1.00 64.56 206 SER A O 1
ATOM 1674 N N . ASP A 1 207 ? -14.758 2.083 43.943 1.00 64.88 207 ASP A N 1
ATOM 1675 C CA . ASP A 1 207 ? -15.943 2.933 44.077 1.00 64.88 207 ASP A CA 1
ATOM 1676 C C . ASP A 1 207 ? -17.143 2.155 44.634 1.00 64.88 207 ASP A C 1
ATOM 1678 O O . ASP A 1 207 ? -17.822 2.634 45.539 1.00 64.88 207 ASP A O 1
ATOM 1682 N N . ILE A 1 208 ? -17.347 0.906 44.196 1.00 64.25 208 ILE A N 1
ATOM 1683 C CA . ILE A 1 208 ? -18.410 0.038 44.732 1.00 64.25 208 ILE A CA 1
ATOM 1684 C C . ILE A 1 208 ? -18.154 -0.317 46.203 1.00 64.25 208 ILE A C 1
ATOM 1686 O O . ILE A 1 208 ? -19.084 -0.305 47.007 1.00 64.25 208 ILE A O 1
ATOM 1690 N N . ILE A 1 209 ? -16.912 -0.633 46.580 1.00 63.62 209 ILE A N 1
ATOM 1691 C CA . ILE A 1 209 ? -16.555 -0.936 47.973 1.00 63.62 209 ILE A CA 1
ATOM 1692 C C . ILE A 1 209 ? -16.751 0.306 48.845 1.00 63.62 209 ILE A C 1
ATOM 1694 O O . ILE A 1 209 ? -17.318 0.196 49.930 1.00 63.62 209 ILE A O 1
ATOM 1698 N N . ASN A 1 210 ? -16.342 1.483 48.371 1.00 66.81 210 ASN A N 1
ATOM 1699 C CA . ASN A 1 210 ? -16.517 2.738 49.095 1.00 66.81 210 ASN A CA 1
ATOM 1700 C C . ASN A 1 210 ? -17.997 3.102 49.260 1.00 66.81 210 ASN A C 1
ATOM 1702 O O . ASN A 1 210 ? -18.383 3.522 50.348 1.00 66.81 210 ASN A O 1
ATOM 1706 N N . ASP A 1 211 ? -18.839 2.866 48.251 1.00 63.72 211 ASP A N 1
ATOM 1707 C CA . ASP A 1 211 ? -20.290 3.072 48.348 1.00 63.72 211 ASP A CA 1
ATOM 1708 C C . ASP A 1 211 ? -20.954 2.085 49.322 1.00 63.72 211 ASP A C 1
ATOM 1710 O O . ASP A 1 211 ? -21.820 2.469 50.113 1.00 63.72 211 ASP A O 1
ATOM 1714 N N . VAL A 1 212 ? -20.525 0.818 49.330 1.00 59.31 212 VAL A N 1
ATOM 1715 C CA . VAL A 1 212 ? -21.024 -0.190 50.282 1.00 59.31 212 VAL A CA 1
ATOM 1716 C C . VAL A 1 212 ? -20.610 0.165 51.712 1.00 59.31 212 VAL A C 1
ATOM 1718 O O . VAL A 1 212 ? -21.457 0.159 52.604 1.00 59.31 212 VAL A O 1
ATOM 1721 N N . VAL A 1 213 ? -19.356 0.564 51.930 1.00 64.75 213 VAL A N 1
ATOM 1722 C CA . VAL A 1 213 ? -18.855 1.007 53.243 1.00 64.75 213 VAL A CA 1
ATOM 1723 C C . VAL A 1 213 ? -19.548 2.299 53.700 1.00 64.75 213 VAL A C 1
ATOM 1725 O O . VAL A 1 213 ? -19.926 2.411 54.865 1.00 64.75 213 VAL A O 1
ATOM 1728 N N . ALA A 1 214 ? -19.784 3.253 52.795 1.00 65.38 214 ALA A N 1
ATOM 1729 C CA . ALA A 1 214 ? -20.477 4.507 53.099 1.00 65.38 214 ALA A CA 1
ATOM 1730 C C . ALA A 1 214 ? -21.973 4.314 53.404 1.00 65.38 214 ALA A C 1
ATOM 1732 O O . ALA A 1 214 ? -22.549 5.095 54.161 1.00 65.38 214 ALA A O 1
ATOM 1733 N N . SER A 1 215 ? -22.602 3.263 52.865 1.00 68.56 215 SER A N 1
ATOM 1734 C CA . SER A 1 215 ? -24.014 2.945 53.122 1.00 68.56 215 SER A CA 1
ATOM 1735 C C . SER A 1 215 ? -24.301 2.425 54.540 1.00 68.56 215 SER A C 1
ATOM 1737 O O . SER A 1 215 ? -25.464 2.210 54.883 1.00 68.56 215 SER A O 1
ATOM 1739 N N . GLY A 1 216 ? -23.272 2.236 55.379 1.00 45.84 216 GLY A N 1
ATOM 1740 C CA . GLY A 1 216 ? -23.432 1.854 56.785 1.00 45.84 216 GLY A CA 1
ATOM 1741 C C . GLY A 1 216 ? -24.010 0.452 56.988 1.00 45.84 216 GLY A C 1
ATOM 1742 O O . GLY A 1 216 ? -24.516 0.144 58.066 1.00 45.84 216 GLY A O 1
ATOM 1743 N N . SER A 1 217 ? -23.959 -0.401 55.964 1.00 49.91 217 SER A N 1
ATOM 1744 C CA . SER A 1 217 ? -24.337 -1.800 56.101 1.00 49.91 217 SER A CA 1
ATOM 1745 C C . SER A 1 217 ? -23.214 -2.542 56.829 1.00 49.91 217 SER A C 1
ATOM 1747 O O . SER A 1 217 ? -22.211 -2.931 56.236 1.00 49.91 217 SER A O 1
ATOM 1749 N N . GLU A 1 218 ? -23.369 -2.716 58.145 1.00 49.84 218 GLU A N 1
ATOM 1750 C CA . GLU A 1 218 ? -22.574 -3.664 58.925 1.00 49.84 218 GLU A CA 1
ATOM 1751 C C . GLU A 1 218 ? -22.737 -5.057 58.300 1.00 49.84 218 GLU A C 1
ATOM 1753 O O . GLU A 1 218 ? -23.733 -5.753 58.507 1.00 49.84 218 GLU A O 1
ATOM 1758 N N . LEU A 1 219 ? -21.760 -5.463 57.487 1.00 47.22 219 LEU A N 1
ATOM 1759 C CA . LEU A 1 219 ? -21.570 -6.851 57.093 1.00 47.22 219 LEU A CA 1
ATOM 1760 C C . LEU A 1 219 ? -21.229 -7.630 58.365 1.00 47.22 219 LEU A C 1
ATOM 1762 O O . LEU A 1 219 ? -20.066 -7.762 58.741 1.00 47.22 219 LEU A O 1
ATOM 1766 N N . LEU A 1 220 ? -22.264 -8.127 59.042 1.00 43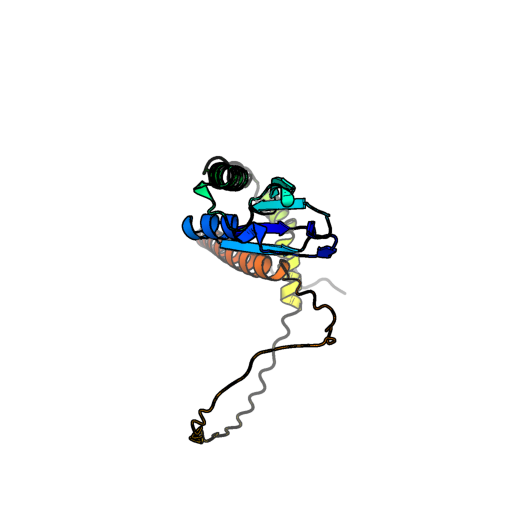.97 220 LEU A N 1
ATOM 1767 C CA . LEU A 1 220 ? -22.145 -9.174 60.046 1.00 43.97 220 LEU A CA 1
ATOM 1768 C C . LEU A 1 220 ? -21.596 -10.415 59.337 1.00 43.97 220 LEU A C 1
ATOM 1770 O O . LEU A 1 220 ? -22.340 -11.225 58.785 1.00 43.97 220 LEU A O 1
ATOM 1774 N N . ILE A 1 221 ? -20.270 -10.537 59.308 1.00 45.31 221 ILE A N 1
ATOM 1775 C CA . ILE A 1 221 ? -19.592 -11.785 58.984 1.00 45.31 221 ILE A CA 1
ATOM 1776 C C . ILE A 1 221 ? -19.889 -12.711 60.164 1.00 45.31 221 ILE A C 1
ATOM 1778 O O . ILE A 1 221 ? -19.242 -12.641 61.204 1.00 45.31 221 ILE A O 1
ATOM 1782 N N . SER A 1 222 ? -20.934 -13.523 60.034 1.00 41.69 222 SER A N 1
ATOM 1783 C CA . SER A 1 222 ? -21.250 -14.579 60.991 1.00 41.69 222 SER A CA 1
ATOM 1784 C C . SER A 1 222 ? -20.067 -15.551 61.073 1.00 41.69 222 SER A C 1
ATOM 1786 O O . SER A 1 222 ? -19.721 -16.176 60.069 1.00 41.69 222 SER A O 1
ATOM 1788 N N . GLU A 1 223 ? -19.470 -15.692 62.260 1.00 48.56 223 GLU A N 1
ATOM 1789 C CA . GLU A 1 223 ? -18.338 -16.588 62.567 1.00 48.56 223 GLU A CA 1
ATOM 1790 C C . GLU A 1 223 ? -18.683 -18.095 62.497 1.00 48.56 223 GLU A C 1
ATOM 1792 O O . GLU A 1 223 ? -17.839 -18.947 62.770 1.00 48.56 223 GLU A O 1
ATOM 1797 N N . ASP A 1 224 ? -19.890 -18.464 62.065 1.00 44.16 224 ASP A N 1
ATOM 1798 C CA . ASP A 1 224 ? -20.411 -19.835 62.154 1.00 44.16 224 ASP A CA 1
ATOM 1799 C C . ASP A 1 224 ? -19.831 -20.835 61.129 1.00 44.16 224 ASP A C 1
ATOM 1801 O O . ASP A 1 224 ? -20.269 -21.983 61.070 1.00 44.16 224 ASP A O 1
ATOM 1805 N N . PHE A 1 225 ? -18.831 -20.460 60.322 1.00 44.22 225 PHE A N 1
ATOM 1806 C CA . PHE A 1 225 ? -18.317 -21.317 59.238 1.00 44.22 225 PHE A CA 1
ATOM 1807 C C . PHE A 1 225 ? -16.993 -22.054 59.512 1.00 44.22 225 PHE A C 1
ATOM 1809 O O . PHE A 1 225 ? -16.464 -22.692 58.601 1.00 44.22 225 PHE A O 1
ATOM 1816 N N . LEU A 1 226 ? -16.454 -22.033 60.740 1.00 40.88 226 LEU A N 1
ATOM 1817 C CA . LEU A 1 226 ? -15.163 -22.680 61.055 1.00 40.88 226 LEU A CA 1
ATOM 1818 C C . LEU A 1 226 ? -15.219 -24.045 61.770 1.00 40.88 226 LEU A C 1
ATOM 1820 O O . LEU A 1 226 ? -14.165 -24.588 62.091 1.00 40.88 226 LEU A O 1
ATOM 1824 N N . TYR A 1 227 ? -16.386 -24.675 61.944 1.00 48.41 227 TYR A N 1
ATOM 1825 C CA . TYR A 1 227 ? -16.466 -26.034 62.510 1.00 48.41 227 TYR A CA 1
ATOM 1826 C C . TYR A 1 227 ? -17.415 -26.956 61.735 1.00 48.41 227 TYR A C 1
ATOM 1828 O O . TYR A 1 227 ? -18.497 -27.292 62.203 1.00 48.41 227 TYR A O 1
ATOM 1836 N N . SER A 1 228 ? -16.996 -27.425 60.559 1.00 46.62 228 SER A N 1
ATOM 1837 C CA . SER A 1 228 ? -17.478 -28.706 60.023 1.00 46.62 228 SER A CA 1
ATOM 1838 C C . SER A 1 228 ? -16.551 -29.202 58.915 1.00 46.62 228 SER A C 1
ATOM 1840 O O . SER A 1 228 ? -16.699 -28.821 57.762 1.00 46.62 228 SER A O 1
ATOM 1842 N N . ASN A 1 229 ? -15.550 -29.994 59.291 1.00 41.28 229 ASN A N 1
ATOM 1843 C CA . ASN A 1 229 ? -14.912 -31.004 58.446 1.00 41.28 229 ASN A CA 1
ATOM 1844 C C . ASN A 1 229 ? -14.170 -31.956 59.391 1.00 41.28 229 ASN A C 1
ATOM 1846 O O . ASN A 1 229 ? -13.018 -31.720 59.760 1.00 41.28 229 ASN A O 1
ATOM 1850 N N . GLY A 1 230 ? -14.910 -32.965 59.849 1.00 45.88 230 GLY A N 1
ATOM 1851 C CA . GLY A 1 230 ? -14.355 -34.243 60.291 1.00 45.88 230 GLY A CA 1
ATOM 1852 C C . GLY A 1 230 ? -14.305 -35.209 59.118 1.00 45.88 230 GLY A C 1
ATOM 1853 O O . GLY A 1 230 ? -15.110 -35.015 58.178 1.00 45.88 230 GLY A O 1
#

InterPro domains:
  IPR027885 Uncharacterised protein family UPF0728 [PF15092] (3-84)
  IPR027885 Uncharacterised protein family UPF0728 [PTHR28448] (3-87)

Foldseek 3Di:
DWEKEKEDEFEDDPNDTDDDCQLVVQLVVVCVVVVYHYHYHYDHDYQKIFIDTPNDGQDIDRSVLRDGPDHLVPRPVSVVVVVSVVVVCCQCPPPVNPPPPPVPPPPPCPVVPDDPVVVVVVVVPPCVVVVVVVVVVPPDPPPPPDDDDDDDDDDDDDDDDDDDDDDDDDDDDDDDDDDDDDDDPDPPPVVVVVVVVVVVVVVVVVVVVVVVVVVPPPPPPPPPPPDDDD

Radius of gyration: 31.55 Å; chains: 1; bounding box: 77×48×82 Å

Organism: Popillia japonica (NCBI:txid7064)

Secondary structure (DSSP, 8-state):
--EEEEEE--EEETTEEE---GGGHHHHHHHHHTT-EEEEEE-SSTTEEEEEETTEEEEEEEGGGSPTT--TTT-HHHHHHHHHHHHHHHHHS-TTTS---------TTHHHHS-HHHHHHHHHHSHHHHHHHHHHHT----------------------------------------PPP-------HHHHHHHHHHHHHHHHHHHHHHHHHHTT------STTSS---

Sequence (230 aa):
MPLVVLSYGPYEAHGAVKYRTQRLHGLLRGLTQKQYEVEIIPSIHLNRLDVKMLENIIFQCDIRNLLFNIDYESDPVCMRIIAVIEEAEARFFADRNVPRFIRKGYPPDYLKSLSAKEILEHVQKSSIISLLYEHSKHIQPKQNSEHLVGSNAKIETSHGSYKRLQQNRMWSPSLCDIIPKQSSTGIDETLVNRKFAESVSYDIMSDIINDVVASGSELLISEDFLYSNG

pLDDT: mean 72.43, std 23.38, range [30.45, 98.69]